Protein AF-X1JWM9-F1 (afdb_monomer_lite)

Sequence (249 aa):
ADMDEPSAALFLWDCVRLDLDPLLGEIYPVSFKTTAKDGTKKVVVQPLISEDGWLSLAARSCAEAWAGPPRTMRLEEYLQTQDAYKEKPYAEVKEIAREIKVDLCKDPEAYVWVAIGHRKDQDDTITYGWYKKSEEGVVAKNLPGNQARVRAIKRWVREVFPEAKAKMKEMTATWMERAGDVRDIQNVIEAEYHIVTEAEPLKGGEKSGETAGEGEQGEGEPGSPISSTPKKTQKPQKIGASAARDPST

InterPro domains:
  IPR018330 RecT family [PF03837] (4-164)

pLDDT: mean 75.75, std 25.71, range [24.09, 97.62]

Secondary structure (DSSP, 8-state):
----HHHHHHHHHHHHHHT--GGGTSEEEEEEEEE-TTS-EEEEEEEEE-HHHHHHHHHHHTTTTB--PPEEEEHHHHHHHSTTTTTS-HHHHHHHHHHHHHHHHS-TT-EEEEEEE-BTTSPPEEEEEEE-GGGTTSGGGG-HHHHHHHHHHHHHHHHH-HHHHHHHHHHHHHHHHHHTT-HHHHHHHHHHH-----------------------------------PPP-PPPPP------PPPP--

Structure (mmCIF, N/CA/C/O backbone):
data_AF-X1JWM9-F1
#
_entry.id   AF-X1JWM9-F1
#
loop_
_atom_site.group_PDB
_atom_site.id
_atom_site.type_symbol
_atom_site.label_atom_id
_atom_site.label_alt_id
_atom_site.label_comp_id
_atom_site.label_asym_id
_atom_site.label_entity_id
_atom_site.label_seq_id
_atom_site.pdbx_PDB_ins_code
_atom_site.Cartn_x
_atom_site.Cartn_y
_atom_site.Cartn_z
_atom_site.occupancy
_atom_site.B_iso_or_equiv
_atom_site.auth_seq_id
_atom_site.auth_comp_id
_atom_site.auth_asym_id
_atom_site.auth_atom_id
_atom_site.pdbx_PDB_model_num
ATOM 1 N N . ALA A 1 1 ? -9.411 12.274 18.003 1.00 54.03 1 ALA A N 1
ATOM 2 C CA . ALA A 1 1 ? -10.666 11.541 17.758 1.00 54.03 1 ALA A CA 1
ATOM 3 C C . ALA A 1 1 ? -11.401 11.414 19.085 1.00 54.03 1 ALA A C 1
ATOM 5 O O . ALA A 1 1 ? -10.729 11.162 20.077 1.00 54.03 1 ALA A O 1
ATOM 6 N N . ASP A 1 2 ? -12.722 11.607 19.115 1.00 63.75 2 ASP A N 1
ATOM 7 C CA . ASP A 1 2 ? -13.539 11.262 20.289 1.00 63.75 2 ASP A CA 1
ATOM 8 C C . ASP A 1 2 ? -13.603 9.731 20.380 1.00 63.75 2 ASP A C 1
ATOM 10 O O . ASP A 1 2 ? -14.419 9.101 19.704 1.00 63.75 2 ASP A O 1
ATOM 14 N N . MET A 1 3 ? -12.680 9.133 21.127 1.00 74.12 3 MET A N 1
ATOM 15 C CA . MET A 1 3 ? -12.539 7.687 21.283 1.00 74.12 3 MET A CA 1
ATOM 16 C C . MET A 1 3 ? -12.758 7.329 22.751 1.00 74.12 3 MET A C 1
ATOM 18 O O . MET A 1 3 ? -12.134 7.933 23.621 1.00 74.12 3 MET A O 1
ATOM 22 N N . ASP A 1 4 ? -13.650 6.375 23.025 1.00 80.69 4 ASP A N 1
ATOM 23 C CA . ASP A 1 4 ? -13.828 5.838 24.377 1.00 80.69 4 ASP A CA 1
ATOM 24 C C . ASP A 1 4 ? -12.611 5.005 24.821 1.00 80.69 4 ASP A C 1
ATOM 26 O O . ASP A 1 4 ? -11.831 4.524 23.995 1.00 80.69 4 ASP A O 1
ATOM 30 N N . GLU A 1 5 ? -12.429 4.853 26.137 1.00 83.69 5 GLU A N 1
ATOM 31 C CA . GLU A 1 5 ? -11.286 4.131 26.717 1.00 83.69 5 GLU A CA 1
ATOM 32 C C . GLU A 1 5 ? -11.149 2.686 26.193 1.00 83.69 5 GLU A C 1
ATOM 34 O O . GLU A 1 5 ? -10.031 2.304 25.834 1.00 83.69 5 GLU A O 1
ATOM 39 N N . PRO A 1 6 ? -12.230 1.882 26.062 1.00 85.31 6 PRO A N 1
ATOM 40 C CA . PRO A 1 6 ? -12.135 0.550 25.462 1.00 85.31 6 PRO A CA 1
ATOM 41 C C . PRO A 1 6 ? -11.616 0.564 24.020 1.00 85.31 6 PRO A C 1
ATOM 43 O O . PRO A 1 6 ? -10.746 -0.232 23.662 1.00 85.31 6 PRO A O 1
ATOM 46 N N . SER A 1 7 ? -12.110 1.483 23.192 1.00 84.31 7 SER A N 1
ATOM 47 C CA . SER A 1 7 ? -11.669 1.632 21.804 1.00 84.31 7 SER A CA 1
ATOM 48 C C . SER A 1 7 ? -10.212 2.091 21.718 1.00 84.31 7 SER A C 1
ATOM 50 O O . SER A 1 7 ? -9.466 1.613 20.863 1.00 84.31 7 SER A O 1
ATOM 52 N N . ALA A 1 8 ? -9.785 2.966 22.634 1.00 87.31 8 ALA A N 1
ATOM 53 C CA . ALA A 1 8 ? -8.396 3.401 22.747 1.00 87.31 8 ALA A CA 1
ATOM 54 C C . ALA A 1 8 ? -7.465 2.238 23.093 1.00 87.31 8 ALA A C 1
ATOM 56 O O . ALA A 1 8 ? -6.431 2.062 22.448 1.00 87.31 8 ALA A O 1
ATOM 57 N N . ALA A 1 9 ? -7.857 1.411 24.063 1.00 89.75 9 ALA A N 1
ATOM 58 C CA . ALA A 1 9 ? -7.099 0.230 24.452 1.00 89.75 9 ALA A CA 1
ATOM 59 C C . ALA A 1 9 ? -6.977 -0.775 23.296 1.00 89.75 9 ALA A C 1
ATOM 61 O O . ALA A 1 9 ? -5.883 -1.274 23.038 1.00 89.75 9 ALA A O 1
ATOM 62 N N . LEU A 1 10 ? -8.065 -1.028 22.557 1.00 89.81 10 LEU A N 1
ATOM 63 C CA . LEU A 1 10 ? -8.043 -1.911 21.384 1.00 89.81 10 LEU A CA 1
ATOM 64 C C . LEU A 1 10 ? -7.131 -1.384 20.273 1.00 89.81 10 LEU A C 1
ATOM 66 O O . LEU A 1 10 ? -6.372 -2.159 19.695 1.00 89.81 10 LEU A O 1
ATOM 70 N N . PHE A 1 11 ? -7.174 -0.079 19.996 1.00 92.50 11 PHE A N 1
ATOM 71 C CA . PHE A 1 11 ? -6.286 0.542 19.018 1.00 92.50 11 PHE A CA 1
ATOM 72 C C . PHE A 1 11 ? -4.812 0.397 19.419 1.00 92.50 11 PHE A C 1
ATOM 74 O O . PHE A 1 11 ? -4.001 -0.046 18.610 1.00 92.50 11 PHE A O 1
ATOM 81 N N . LEU A 1 12 ? -4.466 0.692 20.677 1.00 93.00 12 LEU A N 1
ATOM 82 C CA . LEU A 1 12 ? -3.101 0.513 21.186 1.00 93.00 12 LEU A CA 1
ATOM 83 C C . LEU A 1 12 ? -2.654 -0.954 21.127 1.00 93.00 12 LEU A C 1
ATOM 85 O O . LEU A 1 12 ? -1.497 -1.236 20.823 1.00 93.00 12 LEU A O 1
ATOM 89 N N . TRP A 1 13 ? -3.568 -1.897 21.356 1.00 93.25 13 TRP A N 1
ATOM 90 C CA . TRP A 1 13 ? -3.296 -3.318 21.154 1.00 93.25 13 TRP A CA 1
ATOM 91 C C . TRP A 1 13 ? -3.040 -3.700 19.706 1.00 93.25 13 TRP A C 1
ATOM 93 O O . TRP A 1 13 ? -2.152 -4.513 19.457 1.00 93.25 13 TRP A O 1
ATOM 103 N N . ASP A 1 14 ? -3.729 -3.093 18.748 1.00 93.94 14 ASP A N 1
ATOM 104 C CA . ASP A 1 14 ? -3.411 -3.309 17.339 1.00 93.94 14 ASP A CA 1
ATOM 105 C C . ASP A 1 14 ? -2.036 -2.747 16.975 1.00 93.94 14 ASP A C 1
ATOM 107 O O . ASP A 1 14 ? -1.287 -3.424 16.272 1.00 93.94 14 ASP A O 1
ATOM 111 N N . CYS A 1 15 ? -1.667 -1.575 17.507 1.00 94.75 15 CYS A N 1
ATOM 112 C CA . CYS A 1 15 ? -0.324 -1.009 17.357 1.00 94.75 15 CYS A CA 1
ATOM 113 C C . CYS A 1 15 ? 0.750 -1.984 17.858 1.00 94.75 15 CYS A C 1
ATOM 115 O O . CYS A 1 15 ? 1.682 -2.308 17.127 1.00 94.75 15 CYS A O 1
ATOM 117 N N . VAL A 1 16 ? 0.580 -2.527 19.069 1.00 93.69 16 VAL A N 1
ATOM 118 C CA . VAL A 1 16 ? 1.531 -3.484 19.661 1.00 93.69 16 VAL A CA 1
ATOM 119 C C . VAL A 1 16 ? 1.592 -4.787 18.865 1.00 93.69 16 VAL A C 1
ATOM 121 O O . VAL A 1 16 ? 2.680 -5.276 18.575 1.00 93.69 16 VAL A O 1
ATOM 124 N N . ARG A 1 17 ? 0.446 -5.349 18.458 1.00 92.50 17 ARG A N 1
ATOM 125 C CA . ARG A 1 17 ? 0.412 -6.589 17.659 1.00 92.50 17 ARG A CA 1
ATOM 126 C C . ARG A 1 17 ? 1.088 -6.406 16.311 1.00 92.50 17 ARG A C 1
ATOM 128 O O . ARG A 1 17 ? 1.775 -7.311 15.837 1.00 92.50 17 ARG A O 1
ATOM 135 N N . LEU A 1 18 ? 0.902 -5.247 15.689 1.00 92.44 18 LEU A N 1
ATOM 136 C CA . LEU A 1 18 ? 1.518 -4.917 14.412 1.00 92.44 18 LEU A CA 1
ATOM 137 C C . LEU A 1 18 ? 2.978 -4.479 14.540 1.00 92.44 18 LEU A C 1
ATOM 139 O O . LEU A 1 18 ? 3.685 -4.569 13.540 1.00 92.44 18 LEU A O 1
ATOM 143 N N . ASP A 1 19 ? 3.441 -4.161 15.749 1.00 93.75 19 ASP A N 1
ATOM 144 C CA . ASP A 1 19 ? 4.718 -3.490 16.009 1.00 93.75 19 ASP A CA 1
ATOM 145 C C . ASP A 1 19 ? 4.834 -2.176 15.215 1.00 93.75 19 ASP A C 1
ATOM 147 O O . ASP A 1 19 ? 5.828 -1.904 14.543 1.00 93.75 19 ASP A O 1
ATOM 151 N N . LEU A 1 20 ? 3.755 -1.387 15.250 1.00 95.19 20 LEU A N 1
ATOM 152 C CA . LEU A 1 20 ? 3.646 -0.091 14.584 1.00 95.19 20 LEU A CA 1
ATOM 153 C C . LEU A 1 20 ? 3.412 1.014 15.605 1.00 95.19 20 LEU A C 1
ATOM 155 O O . LEU A 1 20 ? 2.590 0.883 16.511 1.00 95.19 20 LEU A O 1
ATOM 159 N N . ASP A 1 21 ? 4.117 2.120 15.422 1.00 93.25 21 ASP A N 1
ATOM 160 C CA . ASP A 1 21 ? 4.086 3.272 16.302 1.00 93.25 21 ASP A CA 1
ATOM 161 C C . ASP A 1 21 ? 3.126 4.347 15.757 1.00 93.25 21 ASP A C 1
ATOM 163 O O . ASP A 1 21 ? 3.381 4.958 14.709 1.00 93.25 21 ASP A O 1
ATOM 167 N N . PRO A 1 22 ? 2.015 4.635 16.460 1.00 93.00 22 PRO A N 1
ATOM 168 C CA . PRO A 1 22 ? 1.096 5.686 16.046 1.00 93.00 22 PRO A CA 1
ATOM 169 C C . PRO A 1 22 ? 1.712 7.092 16.115 1.00 93.00 22 PRO A C 1
ATOM 171 O O . PRO A 1 22 ? 1.248 7.988 15.410 1.00 93.00 22 PRO A O 1
ATOM 174 N N . LEU A 1 23 ? 2.759 7.309 16.920 1.00 93.00 23 LEU A N 1
ATOM 175 C CA . LEU A 1 23 ? 3.456 8.595 17.027 1.00 93.00 23 LEU A CA 1
ATOM 176 C C . LEU A 1 23 ? 4.371 8.865 15.829 1.00 93.00 23 LEU A C 1
ATOM 178 O O . LEU A 1 23 ? 4.626 10.024 15.509 1.00 93.00 23 LEU A O 1
ATOM 182 N N . LEU A 1 24 ? 4.816 7.812 15.139 1.00 92.31 24 LEU A N 1
ATOM 183 C CA . LEU A 1 24 ? 5.565 7.917 13.884 1.00 92.31 24 LEU A CA 1
ATOM 184 C C . LEU A 1 24 ? 4.647 8.012 12.655 1.00 92.31 24 LEU A C 1
ATOM 186 O O . LEU A 1 24 ? 5.130 8.097 11.531 1.00 92.31 24 LEU A O 1
ATOM 190 N N . GLY A 1 25 ? 3.323 8.002 12.847 1.00 91.62 25 GLY A N 1
ATOM 191 C CA . GLY A 1 25 ? 2.356 8.041 11.750 1.00 91.62 25 GLY A CA 1
ATOM 192 C C . GLY A 1 25 ? 2.251 6.727 10.969 1.00 91.62 25 GLY A C 1
ATOM 193 O O . GLY A 1 25 ? 1.692 6.709 9.873 1.00 91.62 25 GLY A O 1
ATOM 194 N N . GLU A 1 26 ? 2.755 5.617 11.514 1.00 94.19 26 GLU A N 1
ATOM 195 C CA . GLU A 1 26 ? 2.708 4.289 10.887 1.00 94.19 26 GLU A CA 1
ATOM 196 C C . GLU A 1 26 ? 1.280 3.713 10.886 1.00 94.19 26 GLU A C 1
ATOM 198 O O . GLU A 1 26 ? 0.860 3.011 9.963 1.00 94.19 26 GLU A O 1
ATOM 203 N N . ILE A 1 27 ? 0.502 4.053 11.911 1.00 94.50 27 ILE A N 1
ATOM 204 C CA . ILE A 1 27 ? -0.865 3.580 12.108 1.00 94.50 27 ILE A CA 1
ATOM 205 C C . ILE A 1 27 ? -1.700 4.667 12.790 1.00 94.50 27 ILE A C 1
ATOM 207 O O . ILE A 1 27 ? -1.227 5.353 13.692 1.00 94.50 27 ILE A O 1
ATOM 211 N N . TYR A 1 28 ? -2.947 4.856 12.366 1.00 92.12 28 TYR A N 1
ATOM 212 C CA . TYR A 1 28 ? -3.826 5.887 12.919 1.00 92.12 28 TYR A CA 1
ATOM 213 C C . TYR A 1 28 ? -5.261 5.382 13.107 1.00 92.12 28 TYR A C 1
ATOM 215 O O . TYR A 1 28 ? -5.742 4.569 12.315 1.00 92.12 28 TYR A O 1
ATOM 223 N N . PRO A 1 29 ? -5.968 5.847 14.155 1.00 91.62 29 PRO A N 1
ATOM 224 C CA . PRO A 1 29 ? -7.331 5.421 14.427 1.00 91.62 29 PRO A CA 1
ATOM 225 C C . PRO A 1 29 ? -8.329 6.235 13.599 1.00 91.62 29 PRO A C 1
ATOM 227 O O . PRO A 1 29 ? -8.301 7.468 13.605 1.00 91.62 29 PRO A O 1
ATOM 230 N N . VAL A 1 30 ? -9.272 5.554 12.949 1.00 88.69 30 VAL A N 1
ATOM 231 C CA . VAL A 1 30 ? -10.430 6.179 12.302 1.00 88.69 30 VAL A CA 1
ATOM 232 C C . VAL A 1 30 ? -11.700 5.755 13.023 1.00 88.69 30 VAL A C 1
ATOM 234 O O . VAL A 1 30 ? -11.997 4.570 13.142 1.00 88.69 30 VAL A O 1
ATOM 237 N N . SER A 1 31 ? -12.455 6.730 13.523 1.00 86.38 31 SER A N 1
ATOM 238 C CA . SER A 1 31 ? -13.679 6.483 14.287 1.00 86.38 31 SER A CA 1
ATOM 239 C C . SER A 1 31 ? -14.918 6.557 13.399 1.00 86.38 31 SER A C 1
ATOM 241 O O . SER A 1 31 ? -15.155 7.560 12.727 1.00 86.38 31 SER A O 1
ATOM 243 N N . PHE A 1 32 ? -15.759 5.534 13.484 1.00 84.62 32 PHE A N 1
ATOM 244 C CA . PHE A 1 32 ? -17.050 5.438 12.818 1.00 84.62 32 PHE A CA 1
ATOM 245 C C . PHE A 1 32 ? -18.149 5.538 13.869 1.00 84.62 32 PHE A C 1
ATOM 247 O O . PHE A 1 32 ? -18.240 4.710 14.777 1.00 84.62 32 PHE A O 1
ATOM 254 N N . LYS A 1 33 ? -18.979 6.579 13.769 1.00 84.62 33 LYS A N 1
ATOM 255 C CA . LYS A 1 33 ? -20.127 6.779 14.657 1.00 84.62 33 LYS A CA 1
ATOM 256 C C . LYS A 1 33 ? -21.342 6.108 14.023 1.00 84.62 33 LYS A C 1
ATOM 258 O O . LYS A 1 33 ? -21.777 6.503 12.948 1.00 84.62 33 LYS A O 1
ATOM 263 N N . THR A 1 34 ? -21.890 5.107 14.697 1.00 78.56 34 THR A N 1
ATOM 264 C CA . THR A 1 34 ? -23.054 4.338 14.244 1.00 78.56 34 THR A CA 1
ATOM 265 C C . THR A 1 34 ? -24.158 4.381 15.290 1.00 78.56 34 THR A C 1
ATOM 267 O O . THR A 1 34 ? -23.930 4.716 16.453 1.00 78.56 34 THR A O 1
ATOM 270 N N . THR A 1 35 ? -25.385 4.087 14.881 1.00 81.06 35 THR A N 1
ATOM 271 C CA . THR A 1 35 ? -26.519 3.928 15.797 1.00 81.06 35 THR A CA 1
ATOM 272 C C . THR A 1 35 ? -27.108 2.548 15.557 1.00 81.06 35 THR A C 1
ATOM 274 O O . THR A 1 35 ? -27.461 2.214 14.427 1.00 81.06 35 THR A O 1
ATOM 277 N N . ALA A 1 36 ? -27.136 1.728 16.602 1.00 73.50 36 ALA A N 1
ATOM 278 C CA . ALA A 1 36 ? -27.717 0.398 16.568 1.00 73.50 36 ALA A CA 1
ATOM 279 C C . ALA A 1 36 ? -29.252 0.473 16.456 1.00 73.50 36 ALA A C 1
ATOM 281 O O . ALA A 1 36 ? -29.864 1.527 16.642 1.00 73.50 36 ALA A O 1
ATOM 282 N N . LYS A 1 37 ? -29.885 -0.659 16.120 1.00 75.00 37 LYS A N 1
ATOM 283 C CA . LYS A 1 37 ? -31.341 -0.742 15.884 1.00 75.00 37 LYS A CA 1
ATOM 284 C C . LYS A 1 37 ? -32.181 -0.381 17.116 1.00 75.00 37 LYS A C 1
ATOM 286 O O . LYS A 1 37 ? -33.320 0.038 16.968 1.00 75.00 37 LYS A O 1
ATOM 291 N N . ASP A 1 38 ? -31.616 -0.546 18.305 1.00 81.12 38 ASP A N 1
ATOM 292 C CA . ASP A 1 38 ? -32.198 -0.198 19.604 1.00 81.12 38 ASP A CA 1
ATOM 293 C C . ASP A 1 38 ? -32.021 1.292 19.974 1.00 81.12 38 ASP A C 1
ATOM 295 O O . ASP A 1 38 ? -32.441 1.714 21.048 1.00 81.12 38 ASP A O 1
ATOM 299 N N . GLY A 1 39 ? -31.409 2.099 19.099 1.00 78.38 39 GLY A N 1
ATOM 300 C CA . GLY A 1 39 ? -31.121 3.515 19.336 1.00 78.38 39 GLY A CA 1
ATOM 301 C C . GLY A 1 39 ? -29.799 3.776 20.063 1.00 78.38 39 GLY A C 1
ATOM 302 O O . GLY A 1 39 ? -29.426 4.937 20.250 1.00 78.38 39 GLY A O 1
ATOM 303 N N . THR A 1 40 ? -29.054 2.730 20.433 1.00 79.94 40 THR A N 1
ATOM 304 C CA . THR A 1 40 ? -27.765 2.867 21.115 1.00 79.94 40 THR A CA 1
ATOM 305 C C . THR A 1 40 ? -26.711 3.422 20.155 1.00 79.94 40 THR A C 1
ATOM 307 O O . THR A 1 40 ? -26.453 2.863 19.088 1.00 79.94 40 THR A O 1
ATOM 310 N N . LYS A 1 41 ? -26.059 4.532 20.524 1.00 81.31 41 LYS A N 1
ATOM 311 C CA . LYS A 1 41 ? -24.919 5.071 19.767 1.00 81.31 41 LYS A CA 1
ATOM 312 C C . LYS A 1 41 ? -23.685 4.210 20.027 1.00 81.31 41 LYS A C 1
ATOM 314 O O . LYS A 1 41 ? -23.280 4.053 21.173 1.00 81.31 41 LYS A O 1
ATOM 319 N N . LYS A 1 42 ? -23.067 3.700 18.964 1.00 77.19 42 LYS A N 1
ATOM 320 C CA . LYS A 1 42 ? -21.836 2.906 19.017 1.00 77.19 42 LYS A CA 1
ATOM 321 C C . LYS A 1 42 ? -20.752 3.615 18.217 1.00 77.19 42 LYS A C 1
ATOM 323 O O . LYS A 1 42 ? -20.935 3.886 17.028 1.00 77.19 42 LYS A O 1
ATOM 328 N N . VAL A 1 43 ? -19.627 3.909 18.858 1.00 81.25 43 VAL A N 1
ATOM 329 C CA . VAL A 1 43 ? -18.407 4.329 18.165 1.00 81.25 43 VAL A CA 1
ATOM 330 C C . VAL A 1 43 ? -17.558 3.085 17.955 1.00 81.25 43 VAL A C 1
ATOM 332 O O . VAL A 1 43 ? -17.394 2.284 18.868 1.00 81.25 43 VAL A O 1
ATOM 335 N N . VAL A 1 44 ? -17.068 2.890 16.739 1.00 80.75 44 VAL A N 1
ATOM 336 C CA . VAL A 1 44 ? -16.129 1.812 16.429 1.00 80.75 44 VAL A CA 1
ATOM 337 C C . VAL A 1 44 ? -14.883 2.433 15.836 1.00 80.75 44 VAL A C 1
ATOM 339 O O . VAL A 1 44 ? -14.972 3.332 14.999 1.00 80.75 44 VAL A O 1
ATOM 342 N N . VAL A 1 45 ? -13.722 1.970 16.280 1.00 86.25 45 VAL A N 1
ATOM 343 C CA . VAL A 1 45 ? -12.432 2.462 15.807 1.00 86.25 45 VAL A CA 1
ATOM 344 C C . VAL A 1 45 ? -11.796 1.423 14.903 1.00 86.25 45 VAL A C 1
ATOM 346 O O . VAL A 1 45 ? -11.578 0.286 15.313 1.00 86.25 45 VAL A O 1
ATOM 349 N N . GLN A 1 46 ? -11.499 1.838 13.677 1.00 89.25 46 GLN A N 1
ATOM 350 C CA . GLN A 1 46 ? -10.775 1.059 12.688 1.00 89.25 46 GLN A CA 1
ATOM 351 C C . GLN A 1 46 ? -9.362 1.633 12.542 1.00 89.25 46 GLN A C 1
ATOM 353 O O . GLN A 1 46 ? -9.223 2.796 12.149 1.00 89.25 46 GLN A O 1
ATOM 358 N N . PRO A 1 47 ? -8.308 0.857 12.834 1.00 91.62 47 PRO A N 1
ATOM 359 C CA . PRO A 1 47 ? -6.952 1.266 12.508 1.00 91.62 47 PRO A CA 1
ATOM 360 C C . PRO A 1 47 ? -6.747 1.319 10.993 1.00 91.62 47 PRO A C 1
ATOM 362 O O . PRO A 1 47 ? -7.164 0.409 10.271 1.00 91.62 47 PRO A O 1
ATOM 365 N N . LEU A 1 48 ? -6.064 2.364 10.531 1.00 90.88 48 LEU A N 1
ATOM 366 C CA . LEU A 1 48 ? -5.531 2.476 9.181 1.00 90.88 48 LEU A CA 1
ATOM 367 C C . LEU A 1 48 ? -4.006 2.546 9.228 1.00 90.88 48 LEU A C 1
ATOM 369 O O . LEU A 1 48 ? -3.431 3.291 10.015 1.00 90.88 48 LEU A O 1
ATOM 373 N N . ILE A 1 49 ? -3.355 1.768 8.368 1.00 92.75 49 ILE A N 1
ATOM 374 C CA . ILE A 1 49 ? -1.897 1.679 8.261 1.00 92.75 49 ILE A CA 1
ATOM 375 C C . ILE A 1 49 ? -1.457 2.565 7.096 1.00 92.75 49 ILE A C 1
ATOM 377 O O . ILE A 1 49 ? -1.966 2.438 5.970 1.00 92.75 49 ILE A O 1
ATOM 381 N N . SER A 1 50 ? -0.521 3.469 7.372 1.00 92.00 50 SER A N 1
ATOM 382 C CA . SER A 1 50 ? 0.068 4.364 6.377 1.00 92.00 50 SER A CA 1
ATOM 383 C C . SER A 1 50 ? 1.044 3.625 5.460 1.00 92.00 50 SER A C 1
ATOM 385 O O . SER A 1 50 ? 1.364 2.460 5.673 1.00 92.00 50 SER A O 1
ATOM 387 N N . GLU A 1 51 ? 1.519 4.288 4.409 1.00 91.94 51 GLU A N 1
ATOM 388 C CA . GLU A 1 51 ? 2.613 3.761 3.585 1.00 91.94 51 GLU A CA 1
ATOM 389 C C . GLU A 1 51 ? 3.831 3.378 4.432 1.00 91.94 51 GLU A C 1
ATOM 391 O O . GLU A 1 51 ? 4.305 2.246 4.335 1.00 91.94 51 GLU A O 1
ATOM 396 N N . ASP A 1 52 ? 4.261 4.282 5.311 1.00 93.38 52 ASP A N 1
ATOM 397 C CA . ASP A 1 52 ? 5.395 4.056 6.203 1.00 93.38 52 ASP A CA 1
ATOM 398 C C . ASP A 1 52 ? 5.125 2.895 7.156 1.00 93.38 52 ASP A C 1
ATOM 400 O O . ASP A 1 52 ? 5.993 2.054 7.350 1.00 93.38 52 ASP A O 1
ATOM 404 N N . GLY A 1 53 ? 3.896 2.753 7.663 1.00 94.81 53 GLY A N 1
ATOM 405 C CA . GLY A 1 53 ? 3.537 1.604 8.491 1.00 94.81 53 GLY A CA 1
ATOM 406 C C . GLY A 1 53 ? 3.638 0.268 7.758 1.00 94.81 53 GLY A C 1
ATOM 407 O O . GLY A 1 53 ? 4.098 -0.714 8.333 1.00 94.81 53 GLY A O 1
ATOM 408 N N . TRP A 1 54 ? 3.279 0.210 6.473 1.00 94.56 54 TRP A N 1
ATOM 409 C CA . TRP A 1 54 ? 3.475 -1.003 5.671 1.00 94.56 54 TRP A CA 1
ATOM 410 C C . TRP A 1 54 ? 4.958 -1.307 5.437 1.00 94.56 54 TRP A C 1
ATOM 412 O O . TRP A 1 54 ? 5.362 -2.469 5.508 1.00 94.56 54 TRP A O 1
ATOM 422 N N . LEU A 1 55 ? 5.774 -0.285 5.179 1.00 95.62 55 LEU A N 1
ATOM 423 C CA . LEU A 1 55 ? 7.219 -0.444 5.003 1.00 95.62 55 LEU A CA 1
ATOM 424 C C . LEU A 1 55 ? 7.899 -0.863 6.313 1.00 95.62 55 LEU A C 1
ATOM 426 O O . LEU A 1 55 ? 8.705 -1.790 6.308 1.00 95.62 55 LEU A O 1
ATOM 430 N N . SER A 1 56 ? 7.525 -0.256 7.439 1.00 94.88 56 SER A N 1
ATOM 431 C CA . SER A 1 56 ? 7.992 -0.630 8.776 1.00 94.88 56 SER A CA 1
ATOM 432 C C . SER A 1 56 ? 7.580 -2.047 9.146 1.00 94.88 56 SER A C 1
ATOM 434 O O . SER A 1 56 ? 8.405 -2.803 9.655 1.00 94.88 56 SER A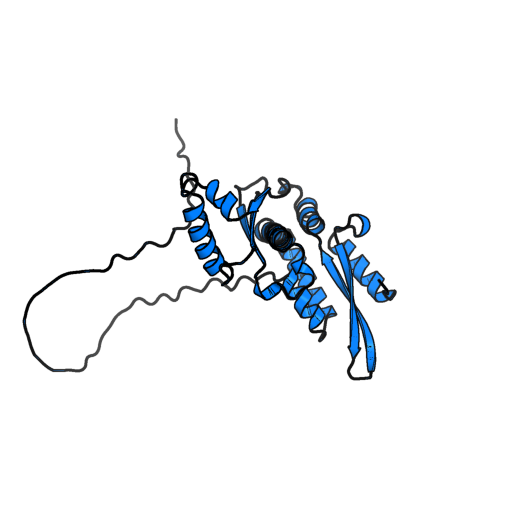 O 1
ATOM 436 N N . LEU A 1 57 ? 6.349 -2.457 8.822 1.00 93.31 57 LEU A N 1
ATOM 437 C CA . LEU A 1 57 ? 5.898 -3.831 9.029 1.00 93.31 57 LEU A CA 1
ATOM 438 C C . LEU A 1 57 ? 6.815 -4.828 8.309 1.00 93.31 57 LEU A C 1
ATOM 440 O O . LEU A 1 57 ? 7.214 -5.826 8.911 1.00 93.31 57 LEU A O 1
ATOM 444 N N . ALA A 1 58 ? 7.172 -4.551 7.051 1.00 93.62 58 ALA A N 1
ATOM 445 C CA . ALA A 1 58 ? 8.096 -5.379 6.279 1.00 93.62 58 ALA A CA 1
ATOM 446 C C . ALA A 1 58 ? 9.513 -5.355 6.870 1.00 93.62 58 ALA A C 1
ATOM 448 O O . ALA A 1 58 ? 10.097 -6.410 7.109 1.00 93.62 58 ALA A O 1
ATOM 449 N N . ALA A 1 59 ? 10.039 -4.165 7.160 1.00 94.00 59 ALA A N 1
ATOM 450 C CA . ALA A 1 59 ? 11.390 -3.978 7.673 1.00 94.00 59 ALA A CA 1
ATOM 451 C C . ALA A 1 59 ? 11.605 -4.646 9.038 1.00 94.00 59 ALA A C 1
ATOM 453 O O . ALA A 1 59 ? 12.651 -5.246 9.264 1.00 94.00 59 ALA A O 1
ATOM 454 N N . ARG A 1 60 ? 10.619 -4.575 9.941 1.00 91.31 60 ARG A N 1
ATOM 455 C CA . ARG A 1 60 ? 10.713 -5.153 11.290 1.00 91.31 60 ARG A CA 1
ATOM 456 C C . ARG A 1 60 ? 10.393 -6.643 11.300 1.00 91.31 60 ARG A C 1
ATOM 458 O O . ARG A 1 60 ? 11.126 -7.419 11.904 1.00 91.31 60 ARG A O 1
ATOM 465 N N . SER A 1 61 ? 9.343 -7.064 10.591 1.00 87.38 61 SER A N 1
ATOM 466 C CA . SER A 1 61 ? 8.941 -8.481 10.574 1.00 87.38 61 SER A CA 1
ATOM 467 C C . SER A 1 61 ? 9.879 -9.352 9.732 1.00 87.38 61 SER A C 1
ATOM 469 O O . SER A 1 61 ? 9.922 -10.560 9.934 1.00 87.38 61 SER A O 1
ATOM 471 N N . CYS A 1 62 ? 10.615 -8.756 8.785 1.00 90.06 62 CYS A N 1
ATOM 472 C CA . CYS A 1 62 ? 11.474 -9.463 7.832 1.00 90.06 62 CYS A CA 1
ATOM 473 C C . CYS A 1 62 ? 12.864 -8.813 7.711 1.00 90.06 62 CYS A C 1
ATOM 475 O O . CYS A 1 62 ? 13.385 -8.692 6.602 1.00 90.06 62 CYS A O 1
ATOM 477 N N . ALA A 1 63 ? 13.472 -8.378 8.821 1.00 91.62 63 ALA A N 1
ATOM 478 C CA . ALA A 1 63 ? 14.717 -7.594 8.819 1.00 91.62 63 ALA A CA 1
ATOM 479 C C . ALA A 1 63 ? 15.857 -8.216 7.986 1.00 91.62 63 ALA A C 1
ATOM 481 O O . ALA A 1 63 ? 16.535 -7.524 7.218 1.00 91.62 63 ALA A O 1
ATOM 482 N N . GLU A 1 64 ? 16.017 -9.538 8.064 1.00 92.62 64 GLU A N 1
ATOM 483 C CA . GLU A 1 64 ? 17.042 -10.262 7.306 1.00 92.62 64 GLU A CA 1
ATOM 484 C C . GLU A 1 64 ? 16.797 -10.199 5.792 1.00 92.62 64 GLU A C 1
ATOM 486 O O . GLU A 1 64 ? 17.729 -9.972 5.023 1.00 92.62 64 GLU A O 1
ATOM 491 N N . ALA A 1 65 ? 15.536 -10.286 5.361 1.00 93.31 65 ALA A N 1
ATOM 492 C CA . ALA A 1 65 ? 15.143 -10.237 3.954 1.00 93.31 65 ALA A CA 1
ATOM 493 C C . ALA A 1 65 ? 14.938 -8.807 3.418 1.00 93.31 65 ALA A C 1
ATOM 495 O O . ALA A 1 65 ? 14.896 -8.603 2.206 1.00 93.31 65 ALA A O 1
ATOM 496 N N . TRP A 1 66 ? 14.804 -7.806 4.289 1.00 95.12 66 TRP A N 1
ATOM 497 C CA . TRP A 1 66 ? 14.518 -6.426 3.903 1.00 95.12 66 TRP A CA 1
ATOM 498 C C . TRP A 1 66 ? 15.687 -5.785 3.143 1.00 95.12 66 TRP A C 1
ATOM 500 O O . TRP A 1 66 ? 16.791 -5.682 3.681 1.00 95.12 66 TRP A O 1
ATOM 510 N N . ALA A 1 67 ? 15.440 -5.320 1.914 1.00 95.56 67 ALA A N 1
ATOM 511 C CA . ALA A 1 67 ? 16.428 -4.639 1.065 1.00 95.56 67 ALA A CA 1
ATOM 512 C C . ALA A 1 67 ? 16.157 -3.130 0.888 1.00 95.56 67 ALA A C 1
ATOM 514 O O . ALA A 1 67 ? 16.794 -2.474 0.068 1.00 95.56 67 ALA A O 1
ATOM 515 N N . GLY A 1 68 ? 15.237 -2.565 1.673 1.00 95.12 68 GLY A N 1
ATOM 516 C CA . GLY A 1 68 ? 14.812 -1.172 1.548 1.00 95.12 68 GLY A CA 1
ATOM 517 C C . GLY A 1 68 ? 13.468 -1.007 0.829 1.00 95.12 68 GLY A C 1
ATOM 518 O O . GLY A 1 68 ? 12.902 -1.975 0.316 1.00 95.12 68 GLY A O 1
ATOM 519 N N . PRO A 1 69 ? 12.918 0.221 0.836 1.00 96.00 69 PRO A N 1
ATOM 520 C CA . PRO A 1 69 ? 11.632 0.510 0.216 1.00 96.00 69 PRO A CA 1
ATOM 521 C C . PRO A 1 69 ? 11.712 0.393 -1.314 1.00 96.00 69 PRO A C 1
ATOM 523 O O . PRO A 1 69 ? 12.766 0.656 -1.900 1.00 96.00 69 PRO A O 1
ATOM 526 N N . PRO A 1 70 ? 10.600 0.053 -1.988 1.00 96.94 70 PRO A N 1
ATOM 527 C CA . PRO A 1 70 ? 10.584 -0.036 -3.436 1.00 96.94 70 PRO A CA 1
ATOM 528 C C . PRO A 1 70 ? 10.679 1.363 -4.051 1.00 96.94 70 PRO A C 1
ATOM 530 O O . PRO A 1 70 ? 10.106 2.334 -3.544 1.00 96.94 70 PRO A O 1
ATOM 533 N N . ARG A 1 71 ? 11.324 1.466 -5.213 1.00 96.50 71 ARG A N 1
ATOM 534 C CA . ARG A 1 71 ? 11.170 2.649 -6.067 1.00 96.50 71 ARG A CA 1
ATOM 535 C C . ARG A 1 71 ? 9.772 2.643 -6.676 1.00 96.50 71 ARG A C 1
ATOM 537 O O . ARG A 1 71 ? 9.230 1.584 -6.997 1.00 96.50 71 ARG A O 1
ATOM 544 N N . THR A 1 72 ? 9.196 3.823 -6.875 1.00 96.31 72 THR A N 1
ATOM 545 C CA . THR A 1 72 ? 7.889 3.958 -7.524 1.00 96.31 72 THR A CA 1
ATOM 546 C C . THR A 1 72 ? 7.965 4.863 -8.738 1.00 96.31 72 THR A C 1
ATOM 548 O O . THR A 1 72 ? 8.724 5.828 -8.756 1.00 96.31 72 THR A O 1
ATOM 551 N N . MET A 1 73 ? 7.188 4.531 -9.763 1.00 96.19 73 MET A N 1
ATOM 552 C CA . MET A 1 73 ? 7.129 5.272 -11.022 1.00 96.19 73 MET A CA 1
ATOM 553 C C . MET A 1 73 ? 5.745 5.146 -11.647 1.00 96.19 73 MET A C 1
ATOM 555 O O . MET A 1 73 ? 5.022 4.178 -11.383 1.00 96.19 73 MET A O 1
ATOM 559 N N . ARG A 1 74 ? 5.353 6.125 -12.467 1.00 95.25 74 ARG A N 1
ATOM 560 C CA . ARG A 1 74 ? 4.095 6.029 -13.222 1.00 95.25 74 ARG A CA 1
ATOM 561 C C . ARG A 1 74 ? 4.195 4.901 -14.241 1.00 95.25 74 ARG A C 1
ATOM 563 O O . ARG A 1 74 ? 5.289 4.583 -14.703 1.00 95.25 74 ARG A O 1
ATOM 570 N N . LEU A 1 75 ? 3.064 4.309 -14.618 1.00 96.19 75 LEU A N 1
ATOM 571 C CA . LEU A 1 75 ? 3.051 3.218 -15.597 1.00 96.19 75 LEU A CA 1
ATOM 572 C C . LEU A 1 75 ? 3.745 3.609 -16.909 1.00 96.19 75 LEU A C 1
ATOM 574 O O . LEU A 1 75 ? 4.557 2.848 -17.419 1.00 96.19 75 LEU A O 1
ATOM 578 N N . GLU A 1 76 ? 3.465 4.797 -17.437 1.00 95.25 76 GLU A N 1
ATOM 579 C CA . GLU A 1 76 ? 4.047 5.273 -18.692 1.00 95.25 76 GLU A CA 1
ATOM 580 C C . GLU A 1 76 ? 5.572 5.441 -18.587 1.00 95.25 76 GLU A C 1
ATOM 582 O O . GLU A 1 76 ? 6.301 5.032 -19.486 1.00 95.25 76 GLU A O 1
ATOM 587 N N . GLU A 1 77 ? 6.055 5.984 -17.466 1.00 95.19 77 GLU A N 1
ATOM 588 C CA . GLU A 1 77 ? 7.489 6.135 -17.180 1.00 95.19 77 GLU A CA 1
ATOM 589 C C . GLU A 1 77 ? 8.161 4.765 -17.050 1.00 95.19 77 GLU A C 1
ATOM 591 O O . GLU A 1 77 ? 9.215 4.532 -17.637 1.00 95.19 77 GLU A O 1
ATOM 596 N N . TYR A 1 78 ? 7.523 3.831 -16.339 1.00 96.00 78 TYR A N 1
ATOM 597 C CA . TYR A 1 78 ? 8.002 2.460 -16.215 1.00 96.00 78 TYR A CA 1
ATOM 598 C C . TYR A 1 78 ? 8.133 1.781 -17.572 1.00 96.00 78 TYR A C 1
ATOM 600 O O . TYR A 1 78 ? 9.178 1.197 -17.851 1.00 96.00 78 TYR A O 1
ATOM 608 N N . LEU A 1 79 ? 7.118 1.884 -18.433 1.00 96.00 79 LEU A N 1
ATOM 609 C CA . LEU A 1 79 ? 7.162 1.301 -19.772 1.00 96.00 79 LEU A CA 1
ATOM 610 C C . LEU A 1 79 ? 8.352 1.847 -20.569 1.00 96.00 79 LEU A C 1
ATOM 612 O O . LEU A 1 79 ? 9.053 1.067 -21.203 1.00 96.00 79 LEU A O 1
ATOM 616 N N . GLN A 1 80 ? 8.664 3.140 -20.455 1.00 94.88 80 GLN A N 1
ATOM 617 C CA . GLN A 1 80 ? 9.838 3.739 -21.104 1.00 94.88 80 GLN A CA 1
ATOM 618 C C . GLN A 1 80 ? 11.188 3.249 -20.557 1.00 94.88 80 GLN A C 1
ATOM 620 O O . GLN A 1 80 ? 12.211 3.468 -21.196 1.00 94.88 80 GLN A O 1
ATOM 625 N N . THR A 1 81 ? 11.220 2.562 -19.413 1.00 93.75 81 THR A N 1
ATOM 626 C CA . THR A 1 81 ? 12.437 1.881 -18.931 1.00 93.75 81 THR A CA 1
ATOM 627 C C . THR A 1 81 ? 12.598 0.467 -19.485 1.00 93.75 81 THR A C 1
ATOM 629 O O . THR A 1 81 ? 13.681 -0.102 -19.382 1.00 93.75 81 THR A O 1
ATOM 632 N N . GLN A 1 82 ? 11.542 -0.117 -20.058 1.00 93.06 82 GLN A N 1
ATOM 633 C CA . GLN A 1 82 ? 11.556 -1.495 -20.542 1.00 93.06 82 GLN A CA 1
ATOM 634 C C . GLN A 1 82 ? 12.141 -1.566 -21.948 1.00 93.06 82 GLN A C 1
ATOM 636 O O . GLN A 1 82 ? 11.735 -0.803 -22.821 1.00 93.06 82 GLN A O 1
ATOM 641 N N . ASP A 1 83 ? 13.019 -2.534 -22.211 1.00 92.44 83 ASP A N 1
ATOM 642 C CA . ASP A 1 83 ? 13.663 -2.693 -23.524 1.00 92.44 83 ASP A CA 1
ATOM 643 C C . ASP A 1 83 ? 12.665 -2.781 -24.686 1.00 92.44 83 ASP A C 1
ATOM 645 O O . ASP A 1 83 ? 12.923 -2.249 -25.762 1.00 92.44 83 ASP A O 1
ATOM 649 N N . ALA A 1 84 ? 11.491 -3.372 -24.447 1.00 91.19 84 ALA A N 1
ATOM 650 C CA . ALA A 1 84 ? 10.425 -3.489 -25.439 1.00 91.19 84 ALA A CA 1
ATOM 651 C C . ALA A 1 84 ? 9.796 -2.144 -25.856 1.00 91.19 84 ALA A C 1
ATOM 653 O O . ALA A 1 84 ? 9.196 -2.058 -26.930 1.00 91.19 84 ALA A O 1
ATOM 654 N N . TYR A 1 85 ? 9.889 -1.106 -25.015 1.00 92.62 85 TYR A N 1
ATOM 655 C CA . TYR A 1 85 ? 9.168 0.156 -25.220 1.00 92.62 85 TYR A CA 1
ATOM 656 C C . TYR A 1 85 ? 10.020 1.419 -25.038 1.00 92.62 85 TYR A C 1
ATOM 658 O O . TYR A 1 85 ? 9.546 2.504 -25.367 1.00 92.62 85 TYR A O 1
ATOM 666 N N . LYS A 1 86 ? 11.271 1.310 -24.575 1.00 92.12 86 LYS A N 1
ATOM 667 C CA . LYS A 1 86 ? 12.158 2.456 -24.304 1.00 92.12 86 LYS A CA 1
ATOM 668 C C . LYS A 1 86 ? 12.451 3.327 -25.527 1.00 92.12 86 LYS A C 1
ATOM 670 O O . LYS A 1 86 ? 12.678 4.522 -25.385 1.00 92.12 86 LYS A O 1
ATOM 675 N N . GLU A 1 87 ? 12.418 2.744 -26.724 1.00 93.81 87 GLU A N 1
ATOM 676 C CA . GLU A 1 87 ? 12.646 3.459 -27.990 1.00 93.81 87 GLU A CA 1
ATOM 677 C C . GLU A 1 87 ? 11.343 3.940 -28.649 1.00 93.81 87 GLU A C 1
ATOM 679 O O . GLU A 1 87 ? 11.378 4.619 -29.676 1.00 93.81 87 GLU A O 1
ATOM 684 N N . LYS A 1 88 ? 10.176 3.605 -28.080 1.00 93.81 88 LYS A N 1
ATOM 685 C CA . LYS A 1 88 ? 8.887 3.991 -28.657 1.00 93.81 88 LYS A CA 1
ATOM 686 C C . LYS A 1 88 ? 8.559 5.460 -28.379 1.00 93.81 88 LYS A C 1
ATOM 688 O O . LYS A 1 88 ? 8.824 5.962 -27.282 1.00 93.81 88 LYS A O 1
ATOM 693 N N . PRO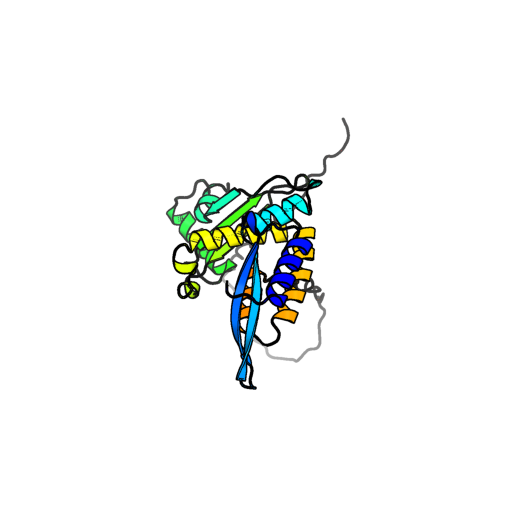 A 1 89 ? 7.884 6.147 -29.319 1.00 95.56 89 PRO A N 1
ATOM 694 C CA . PRO A 1 89 ? 7.325 7.466 -29.065 1.00 95.56 89 PRO A CA 1
ATOM 695 C C . PRO A 1 89 ? 6.360 7.451 -27.875 1.00 95.56 89 PRO A C 1
ATOM 697 O O . PRO A 1 89 ? 5.575 6.519 -27.698 1.00 95.56 89 PRO A O 1
ATOM 700 N N . TYR A 1 90 ? 6.341 8.537 -27.100 1.00 92.81 90 TYR A N 1
ATOM 701 C CA . TYR A 1 90 ? 5.480 8.653 -25.918 1.00 92.81 90 TYR A CA 1
ATOM 702 C C . TYR A 1 90 ? 3.983 8.451 -26.228 1.00 92.81 90 TYR A C 1
ATOM 704 O O . TYR A 1 90 ? 3.249 7.919 -25.400 1.00 92.81 90 TYR A O 1
ATOM 712 N N . ALA A 1 91 ? 3.527 8.822 -27.430 1.00 95.25 91 ALA A N 1
ATOM 713 C CA . ALA A 1 91 ? 2.152 8.582 -27.873 1.00 95.25 91 ALA A CA 1
ATOM 714 C C . ALA A 1 91 ? 1.805 7.082 -27.966 1.00 95.25 91 ALA A C 1
ATOM 716 O O . ALA A 1 91 ? 0.737 6.683 -27.516 1.00 95.25 91 ALA A O 1
ATOM 717 N N . GLU A 1 92 ? 2.717 6.243 -28.471 1.00 95.06 92 GLU A N 1
ATOM 718 C CA . GLU A 1 92 ? 2.519 4.786 -28.497 1.00 95.06 92 GLU A CA 1
ATOM 719 C C . GLU A 1 92 ? 2.538 4.195 -27.086 1.00 95.06 92 GLU A C 1
ATOM 721 O O . GLU A 1 92 ? 1.716 3.342 -26.759 1.00 95.06 92 GLU A O 1
ATOM 726 N N . VAL A 1 93 ? 3.442 4.677 -26.224 1.00 95.94 93 VAL A N 1
ATOM 727 C CA . VAL A 1 93 ? 3.508 4.241 -24.820 1.00 95.94 93 VAL A CA 1
ATOM 728 C C . VAL A 1 93 ? 2.198 4.535 -24.088 1.00 95.94 93 VAL A C 1
ATOM 730 O O . VAL A 1 93 ? 1.756 3.712 -23.290 1.00 95.94 93 VAL A O 1
ATOM 733 N N . LYS A 1 94 ? 1.544 5.669 -24.374 1.00 95.44 94 LYS A N 1
ATOM 734 C CA . LYS A 1 94 ? 0.232 5.986 -23.794 1.00 95.44 94 LYS A CA 1
ATOM 735 C C . LYS A 1 94 ? -0.852 4.999 -24.204 1.00 95.44 94 LYS A C 1
ATOM 737 O O . LYS A 1 94 ? -1.629 4.603 -23.341 1.00 95.44 94 LYS A O 1
ATOM 742 N N . GLU A 1 95 ? -0.906 4.590 -25.469 1.00 96.56 95 GLU A N 1
ATOM 743 C CA . GLU A 1 95 ? -1.900 3.601 -25.907 1.00 96.56 95 GLU A CA 1
ATOM 744 C C . GLU A 1 95 ? -1.645 2.231 -25.272 1.00 96.56 95 GLU A C 1
ATOM 746 O O . GLU A 1 95 ? -2.574 1.624 -24.744 1.00 96.56 95 GLU A O 1
ATOM 751 N N . ILE A 1 96 ? -0.383 1.799 -25.189 1.00 95.81 96 ILE A N 1
ATOM 752 C CA . ILE A 1 96 ? -0.010 0.565 -24.477 1.00 95.81 96 ILE A CA 1
ATOM 753 C C . ILE A 1 96 ? -0.403 0.659 -22.995 1.00 95.81 96 ILE A C 1
ATOM 755 O O . ILE A 1 96 ? -0.991 -0.265 -22.434 1.00 95.81 96 ILE A O 1
ATOM 759 N N . ALA A 1 97 ? -0.122 1.791 -22.344 1.00 95.81 97 ALA A N 1
ATOM 760 C CA . ALA A 1 97 ? -0.525 2.019 -20.962 1.00 95.81 97 ALA A CA 1
ATOM 761 C C . ALA A 1 97 ? -2.052 1.978 -20.807 1.00 95.81 97 ALA A C 1
ATOM 763 O O . ALA A 1 97 ? -2.543 1.426 -19.825 1.00 95.81 97 ALA A O 1
ATOM 764 N N . ARG A 1 98 ? -2.808 2.519 -21.769 1.00 96.31 98 ARG A N 1
ATOM 765 C CA . ARG A 1 98 ? -4.276 2.487 -21.787 1.00 96.31 98 ARG A CA 1
ATOM 766 C C . ARG A 1 98 ? -4.809 1.055 -21.861 1.00 96.31 98 ARG A C 1
ATOM 768 O O . ARG A 1 98 ? -5.715 0.716 -21.104 1.00 96.31 98 ARG A O 1
ATOM 775 N N . GLU A 1 99 ? -4.222 0.206 -22.702 1.00 96.31 99 GLU A N 1
ATOM 776 C CA . GLU A 1 99 ? -4.561 -1.223 -22.782 1.00 96.31 99 GLU A CA 1
ATOM 777 C C . GLU A 1 99 ? -4.274 -1.947 -21.458 1.00 96.31 99 GLU A C 1
ATOM 779 O O . GLU A 1 99 ? -5.159 -2.597 -20.898 1.00 96.31 99 GLU A O 1
ATOM 784 N N . ILE A 1 100 ? -3.085 -1.739 -20.882 1.00 95.00 100 ILE A N 1
ATOM 785 C CA . ILE A 1 100 ? -2.709 -2.315 -19.581 1.00 95.00 100 ILE A CA 1
ATOM 786 C C . ILE A 1 100 ? -3.674 -1.861 -18.475 1.00 95.00 100 ILE A C 1
ATOM 788 O O . ILE A 1 100 ? -4.081 -2.665 -17.638 1.00 95.00 100 ILE A O 1
ATOM 792 N N . LYS A 1 101 ? -4.081 -0.588 -18.463 1.00 95.56 101 LYS A N 1
ATOM 793 C CA . LYS A 1 101 ? -5.049 -0.046 -17.496 1.00 95.56 101 LYS A CA 1
ATOM 794 C C . LYS A 1 101 ? -6.414 -0.735 -17.600 1.00 95.56 101 LYS A C 1
ATOM 796 O O . LYS A 1 101 ? -6.992 -1.119 -16.577 1.00 95.56 101 LYS A O 1
ATOM 801 N N . VAL A 1 102 ? -6.906 -0.963 -18.819 1.00 95.50 102 VAL A N 1
ATOM 802 C CA . VAL A 1 102 ? -8.144 -1.725 -19.066 1.00 95.50 102 VAL A CA 1
ATOM 803 C C . VAL A 1 102 ? -8.011 -3.164 -18.565 1.00 95.50 102 VAL A C 1
ATOM 805 O O . VAL A 1 102 ? -8.921 -3.685 -17.911 1.00 95.50 102 VAL A O 1
ATOM 808 N N . ASP A 1 103 ? -6.874 -3.809 -18.797 1.00 94.31 103 ASP A N 1
ATOM 809 C CA . ASP A 1 103 ? -6.655 -5.179 -18.343 1.00 94.31 103 ASP A CA 1
ATOM 810 C C . ASP A 1 103 ? -6.579 -5.284 -16.819 1.00 94.31 103 ASP A C 1
ATOM 812 O O . ASP A 1 103 ? -7.310 -6.092 -16.237 1.00 94.31 103 ASP A O 1
ATOM 816 N N . LEU A 1 104 ? -5.785 -4.419 -16.181 1.00 91.69 104 LEU A N 1
ATOM 817 C CA . LEU A 1 104 ? -5.563 -4.402 -14.735 1.00 91.69 104 LEU A CA 1
ATOM 818 C C . LEU A 1 104 ? -6.822 -4.050 -13.945 1.00 91.69 104 LEU A C 1
ATOM 820 O O . LEU A 1 104 ? -7.107 -4.676 -12.925 1.00 91.69 104 LEU A O 1
ATOM 824 N N . CYS A 1 105 ? -7.552 -3.018 -14.374 1.00 90.06 105 CYS A N 1
ATOM 825 C CA . CYS A 1 105 ? -8.560 -2.398 -13.518 1.00 90.06 105 CYS A CA 1
ATOM 826 C C . CYS A 1 105 ? -9.876 -2.042 -14.224 1.00 90.06 105 CYS A C 1
ATOM 828 O O . CYS A 1 105 ? -10.793 -1.542 -13.564 1.00 90.06 105 CYS A O 1
ATOM 830 N N . LYS A 1 106 ? -10.014 -2.376 -15.516 1.00 93.81 106 LYS A N 1
ATOM 831 C CA . LYS A 1 106 ? -11.206 -2.104 -16.344 1.00 93.81 106 LYS A CA 1
ATOM 832 C C . LYS A 1 106 ? -11.520 -0.613 -16.492 1.00 93.81 106 LYS A C 1
ATOM 834 O O . LYS A 1 106 ? -12.661 -0.253 -16.757 1.00 93.81 106 LYS A O 1
ATOM 839 N N . ASP A 1 107 ? -10.508 0.238 -16.337 1.00 92.25 107 ASP A N 1
ATOM 840 C CA . ASP A 1 107 ? -10.625 1.685 -16.485 1.00 92.25 107 ASP A CA 1
ATOM 841 C C . ASP A 1 107 ? -9.404 2.232 -17.247 1.00 92.25 107 ASP A C 1
ATOM 843 O O . ASP A 1 107 ? -8.309 2.241 -16.685 1.00 92.25 107 ASP A O 1
ATOM 847 N N . PRO A 1 108 ? -9.556 2.668 -18.514 1.00 93.88 108 PRO A N 1
ATOM 848 C CA . PRO A 1 108 ? -8.452 3.195 -19.322 1.00 93.88 108 PRO A CA 1
ATOM 849 C C . PRO A 1 108 ? -7.867 4.505 -18.777 1.00 93.88 108 PRO A C 1
ATOM 851 O O . PRO A 1 108 ? -6.711 4.819 -19.057 1.00 93.88 108 PRO A O 1
ATOM 854 N N . GLU A 1 109 ? -8.644 5.251 -17.989 1.00 92.38 109 GLU A N 1
ATOM 855 C CA . GLU A 1 109 ? -8.270 6.558 -17.443 1.00 92.38 109 GLU A CA 1
ATOM 856 C C . GLU A 1 109 ? -7.739 6.455 -16.006 1.00 92.38 109 GLU A C 1
ATOM 858 O O . GLU A 1 109 ? -7.463 7.471 -15.368 1.00 92.38 109 GLU A O 1
ATOM 863 N N . ALA A 1 110 ? -7.574 5.238 -15.481 1.00 92.31 110 ALA A N 1
ATOM 864 C CA . ALA A 1 110 ? -7.055 5.042 -14.139 1.00 92.31 110 ALA A CA 1
ATOM 865 C C . ALA A 1 110 ? -5.631 5.597 -13.986 1.00 92.31 110 ALA A C 1
ATOM 867 O O . ALA A 1 110 ? -4.758 5.455 -14.855 1.00 92.31 110 ALA A O 1
ATOM 868 N N . TYR A 1 111 ? -5.365 6.163 -12.812 1.00 92.31 111 TYR A N 1
ATOM 869 C CA . TYR A 1 111 ? -4.006 6.454 -12.380 1.00 92.31 111 TYR A CA 1
ATOM 870 C C . TYR A 1 111 ? -3.352 5.139 -11.983 1.00 92.31 111 TYR A C 1
ATOM 872 O O . TYR A 1 111 ? -3.872 4.452 -11.109 1.00 92.31 111 TYR A O 1
ATOM 880 N N . VAL A 1 112 ? -2.219 4.794 -12.597 1.00 94.56 112 VAL A N 1
ATOM 881 C CA . VAL A 1 112 ? -1.491 3.552 -12.303 1.00 94.56 112 VAL A CA 1
ATOM 882 C C . VAL A 1 112 ? -0.039 3.856 -11.985 1.00 94.56 112 VAL A C 1
ATOM 884 O O . VAL A 1 112 ? 0.634 4.590 -12.710 1.00 94.56 112 VAL A O 1
ATOM 887 N N . TRP A 1 113 ? 0.429 3.262 -10.895 1.00 96.19 113 TRP A N 1
ATOM 888 C CA . TRP A 1 113 ? 1.808 3.319 -10.440 1.00 96.19 113 TRP A CA 1
ATOM 889 C C . TRP A 1 113 ? 2.377 1.917 -10.306 1.00 96.19 113 TRP A C 1
ATOM 891 O O . TRP A 1 113 ? 1.665 0.964 -9.979 1.00 96.19 113 TRP A O 1
ATOM 901 N N . VAL A 1 114 ? 3.678 1.820 -10.545 1.00 97.31 114 VAL A N 1
ATOM 902 C CA . VAL A 1 114 ? 4.462 0.596 -10.426 1.00 97.31 114 VAL A CA 1
ATOM 903 C C . VAL A 1 114 ? 5.397 0.753 -9.238 1.00 97.31 114 VAL A C 1
ATOM 905 O O . VAL A 1 114 ? 6.119 1.747 -9.155 1.00 97.31 114 VAL A O 1
ATOM 908 N N . ALA A 1 115 ? 5.374 -0.211 -8.323 1.00 97.62 115 ALA A N 1
ATOM 909 C CA . ALA A 1 115 ? 6.358 -0.350 -7.257 1.00 97.62 115 ALA A CA 1
ATOM 910 C C . ALA A 1 115 ? 7.340 -1.460 -7.636 1.00 97.62 115 ALA A C 1
ATOM 912 O O . ALA A 1 115 ? 6.913 -2.565 -7.970 1.00 97.62 115 ALA A O 1
ATOM 913 N N . ILE A 1 116 ? 8.636 -1.146 -7.608 1.00 97.00 116 ILE A N 1
ATOM 914 C CA . ILE A 1 116 ? 9.726 -2.042 -8.001 1.00 97.00 116 ILE A CA 1
ATOM 915 C C . ILE A 1 116 ? 10.705 -2.142 -6.840 1.00 97.00 116 ILE A C 1
ATOM 917 O O . ILE A 1 116 ? 11.245 -1.134 -6.388 1.00 97.00 116 ILE A O 1
ATOM 921 N N . GLY A 1 117 ? 10.954 -3.354 -6.380 1.00 96.12 117 GLY A N 1
ATOM 922 C CA . GLY A 1 117 ? 11.940 -3.627 -5.344 1.00 96.12 117 GLY A CA 1
ATOM 923 C C . GLY A 1 117 ? 12.044 -5.118 -5.093 1.00 96.12 117 GLY A C 1
ATOM 924 O O . GLY A 1 117 ? 11.261 -5.897 -5.636 1.00 96.12 117 GLY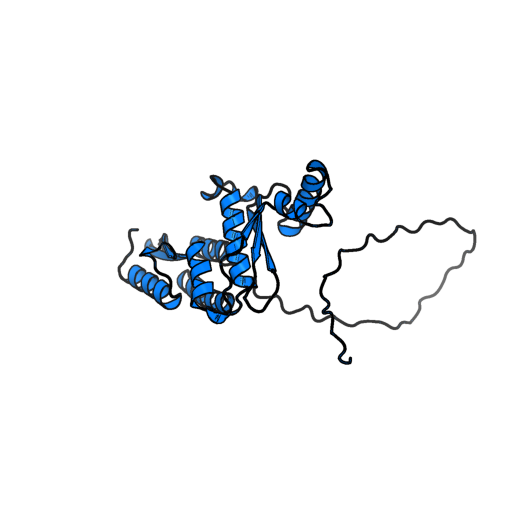 A O 1
ATOM 925 N N . HIS A 1 118 ? 12.968 -5.515 -4.235 1.00 94.69 118 HIS A N 1
ATOM 926 C CA . HIS A 1 118 ? 13.259 -6.915 -3.962 1.00 94.69 118 HIS A CA 1
ATOM 927 C C . HIS A 1 118 ? 13.406 -7.188 -2.462 1.00 94.69 118 HIS A C 1
ATOM 929 O O . HIS A 1 118 ? 13.486 -6.275 -1.639 1.00 94.69 118 HIS A O 1
ATOM 935 N N . ARG A 1 119 ? 13.441 -8.478 -2.117 1.00 94.44 119 ARG A N 1
ATOM 936 C CA . ARG A 1 119 ? 14.078 -8.941 -0.876 1.00 94.44 119 ARG A CA 1
ATOM 937 C C . ARG A 1 119 ? 15.559 -9.155 -1.176 1.00 94.44 119 ARG A C 1
ATOM 939 O O . ARG A 1 119 ? 15.909 -9.375 -2.330 1.00 94.44 119 ARG A O 1
ATOM 946 N N . LYS A 1 120 ? 16.417 -9.171 -0.158 1.00 93.00 120 LYS A N 1
ATOM 947 C CA . LYS A 1 120 ? 17.867 -9.392 -0.329 1.00 93.00 120 LYS A CA 1
ATOM 948 C C . LYS A 1 120 ? 18.220 -10.690 -1.072 1.00 93.00 120 LYS A C 1
ATOM 950 O O . LYS A 1 120 ? 19.302 -10.780 -1.640 1.00 93.00 120 LYS A O 1
ATOM 955 N N . ASP A 1 121 ? 17.340 -11.685 -1.032 1.00 90.69 121 ASP A N 1
ATOM 956 C CA . ASP A 1 121 ? 17.519 -13.027 -1.586 1.00 90.69 121 ASP A CA 1
ATOM 957 C C . ASP A 1 121 ? 16.847 -13.248 -2.954 1.00 90.69 121 ASP A C 1
ATOM 959 O O . ASP A 1 121 ? 16.853 -14.372 -3.453 1.00 90.69 121 ASP A O 1
ATOM 963 N N . GLN A 1 122 ? 16.281 -12.209 -3.578 1.00 92.25 122 GLN A N 1
ATOM 964 C CA . GLN A 1 122 ? 15.591 -12.334 -4.866 1.00 92.25 122 GLN A CA 1
ATOM 965 C C . GLN A 1 122 ? 15.829 -11.139 -5.794 1.00 92.25 122 GLN A C 1
ATOM 967 O O . GLN A 1 122 ? 16.298 -10.085 -5.372 1.00 92.25 122 GLN A O 1
ATOM 972 N N . ASP A 1 123 ? 15.448 -11.305 -7.059 1.00 92.88 123 ASP A N 1
ATOM 973 C CA . ASP A 1 123 ? 15.459 -10.236 -8.055 1.00 92.88 123 ASP A CA 1
ATOM 974 C C . ASP A 1 123 ? 14.299 -9.240 -7.864 1.00 92.88 123 ASP A C 1
ATOM 976 O O . ASP A 1 123 ? 13.344 -9.464 -7.109 1.00 92.88 123 ASP A O 1
ATOM 980 N N . ASP A 1 124 ? 14.373 -8.123 -8.590 1.00 93.12 124 ASP A N 1
ATOM 981 C CA . ASP A 1 124 ? 13.344 -7.084 -8.604 1.00 93.12 124 ASP A CA 1
ATOM 982 C C . ASP A 1 124 ? 11.952 -7.663 -8.903 1.00 93.12 124 ASP A C 1
ATOM 984 O O . ASP A 1 124 ? 11.680 -8.230 -9.961 1.00 93.12 124 ASP A O 1
ATOM 988 N N . THR A 1 125 ? 11.035 -7.446 -7.964 1.00 94.31 125 THR A N 1
ATOM 989 C CA . THR A 1 125 ? 9.613 -7.747 -8.102 1.00 94.31 125 THR A CA 1
ATOM 990 C C . THR A 1 125 ? 8.848 -6.464 -8.387 1.00 94.31 125 THR A C 1
ATOM 992 O O . THR A 1 125 ? 9.060 -5.432 -7.742 1.00 94.31 125 THR A O 1
ATOM 995 N N . ILE A 1 126 ? 7.923 -6.541 -9.342 1.00 94.69 126 ILE A N 1
ATOM 996 C CA . ILE A 1 126 ? 7.052 -5.429 -9.717 1.00 94.69 126 ILE A CA 1
ATOM 997 C C . ILE A 1 126 ? 5.634 -5.677 -9.222 1.00 94.69 126 ILE A C 1
ATOM 999 O O . ILE A 1 126 ? 5.111 -6.783 -9.336 1.00 94.69 126 ILE A O 1
ATOM 1003 N N . THR A 1 127 ? 4.980 -4.631 -8.732 1.00 95.44 127 THR A N 1
ATOM 1004 C CA . THR A 1 127 ? 3.540 -4.663 -8.464 1.00 95.44 127 THR A CA 1
ATOM 1005 C C . THR A 1 127 ? 2.877 -3.375 -8.927 1.00 95.44 127 THR A C 1
ATOM 1007 O O . THR A 1 127 ? 3.514 -2.325 -9.029 1.00 95.44 127 THR A O 1
ATOM 1010 N N . TYR A 1 128 ? 1.579 -3.462 -9.212 1.00 94.81 128 TYR A N 1
ATOM 1011 C CA . TYR A 1 128 ? 0.784 -2.344 -9.710 1.00 94.81 128 TYR A CA 1
ATOM 1012 C C . TYR A 1 128 ? -0.231 -1.895 -8.665 1.00 94.81 128 TYR A C 1
ATOM 1014 O O . TYR A 1 128 ? -0.966 -2.713 -8.103 1.00 94.81 128 TYR A O 1
ATOM 1022 N N . GLY A 1 129 ? -0.318 -0.585 -8.466 1.00 92.94 129 GLY A N 1
ATOM 1023 C CA . GLY A 1 129 ? -1.392 0.067 -7.729 1.00 92.94 129 GLY A CA 1
ATOM 1024 C C . GLY A 1 129 ? -2.150 1.017 -8.636 1.00 92.94 129 GLY A C 1
ATOM 1025 O O . GLY A 1 129 ? -1.554 1.675 -9.490 1.00 92.94 129 GLY A O 1
ATOM 1026 N N . TRP A 1 130 ? -3.469 1.083 -8.461 1.00 92.44 130 TRP A N 1
ATOM 1027 C CA . TRP A 1 130 ? -4.321 1.924 -9.290 1.00 92.44 130 TRP A CA 1
ATOM 1028 C C . TRP A 1 130 ? -5.395 2.660 -8.498 1.00 92.44 130 TRP A C 1
ATOM 1030 O O . TRP A 1 130 ? -5.835 2.217 -7.433 1.00 92.44 130 TRP A O 1
ATOM 1040 N N . TYR A 1 131 ? -5.826 3.777 -9.069 1.00 89.25 131 TYR A N 1
ATOM 1041 C CA . TYR A 1 131 ? -6.977 4.556 -8.642 1.00 89.25 131 TYR A CA 1
ATOM 1042 C C . TYR A 1 131 ? -7.855 4.829 -9.861 1.00 89.25 131 TYR A C 1
ATOM 1044 O O . TYR A 1 131 ? -7.401 5.450 -10.827 1.00 89.25 131 TYR A O 1
ATOM 1052 N N . LYS A 1 132 ? -9.089 4.327 -9.827 1.00 89.19 132 LYS A N 1
ATOM 1053 C CA . LYS A 1 132 ? -10.047 4.443 -10.926 1.00 89.19 132 LYS A CA 1
ATOM 1054 C C . LYS A 1 132 ? -10.737 5.798 -10.901 1.00 89.19 132 LYS A C 1
ATOM 1056 O O . LYS A 1 132 ? -10.995 6.365 -9.842 1.00 89.19 132 LYS A O 1
ATOM 1061 N N . LYS A 1 133 ? -11.156 6.265 -12.069 1.00 83.06 133 LYS A N 1
ATOM 1062 C CA . LYS A 1 133 ? -11.977 7.464 -12.229 1.00 83.06 133 LYS A CA 1
ATOM 1063 C C . LYS A 1 133 ? -13.314 7.355 -11.495 1.00 83.06 133 LYS A C 1
ATOM 1065 O O . LYS A 1 133 ? -13.791 8.324 -10.917 1.00 83.06 133 LYS A O 1
ATOM 1070 N N . SER A 1 134 ? -13.889 6.153 -11.424 1.00 80.25 134 SER A N 1
ATOM 1071 C CA . SER A 1 134 ? -15.107 5.896 -10.640 1.00 80.25 134 SER A CA 1
ATOM 1072 C C . SER A 1 134 ? -14.942 6.170 -9.138 1.00 80.25 134 SER A C 1
ATOM 1074 O O . SER A 1 134 ? -15.938 6.274 -8.429 1.00 80.25 134 SER A O 1
ATOM 1076 N N . GLU A 1 135 ? -13.707 6.274 -8.638 1.00 73.38 135 GLU A N 1
ATOM 1077 C CA . GLU A 1 135 ? -13.408 6.570 -7.236 1.00 73.38 135 GLU A CA 1
ATOM 1078 C C . GLU A 1 135 ? -13.333 8.091 -6.959 1.00 73.38 135 GLU A C 1
ATOM 1080 O O . GLU A 1 135 ? -13.262 8.492 -5.805 1.00 73.38 135 GLU A O 1
ATOM 1085 N N . GLU A 1 136 ? -13.417 8.982 -7.959 1.00 65.44 136 GLU A N 1
ATOM 1086 C CA . GLU A 1 136 ? -13.309 10.457 -7.808 1.00 65.44 136 GLU A CA 1
ATOM 1087 C C . GLU A 1 136 ? -14.326 11.111 -6.837 1.00 65.44 136 GLU A C 1
ATOM 1089 O O . GLU A 1 136 ? -14.169 12.276 -6.465 1.00 65.44 136 GLU A O 1
ATOM 1094 N N . GLY A 1 137 ? -15.342 10.376 -6.371 1.00 57.84 137 GLY A N 1
ATOM 1095 C CA . GLY A 1 137 ? -16.312 10.832 -5.367 1.00 57.84 137 GLY A CA 1
ATOM 1096 C C . GLY A 1 137 ? -15.824 10.826 -3.909 1.00 57.84 137 GLY A C 1
ATOM 1097 O O . GLY A 1 137 ? -16.504 11.385 -3.049 1.00 57.84 137 GLY A O 1
ATOM 1098 N N . VAL A 1 138 ? -14.668 10.224 -3.604 1.00 59.75 138 VAL A N 1
ATOM 1099 C CA . VAL A 1 138 ? -14.124 10.143 -2.232 1.00 59.75 138 VAL A CA 1
ATOM 1100 C C . VAL A 1 138 ? -13.030 11.188 -1.963 1.00 59.75 138 VAL A C 1
ATOM 1102 O O . VAL A 1 138 ? -12.464 11.773 -2.883 1.00 59.75 138 VAL A O 1
ATOM 1105 N N . VAL A 1 139 ? -12.696 11.439 -0.687 1.00 51.78 139 VAL A N 1
ATOM 1106 C CA . VAL A 1 139 ? -11.664 12.417 -0.247 1.00 51.78 139 VAL A CA 1
ATOM 1107 C C . VAL A 1 139 ? -10.306 12.207 -0.949 1.00 51.78 139 VAL A C 1
ATOM 1109 O O . VAL A 1 139 ? -9.548 13.155 -1.158 1.00 51.78 139 VAL A O 1
ATOM 1112 N N . ALA A 1 140 ? -10.042 10.980 -1.402 1.00 52.81 140 ALA A N 1
ATOM 1113 C CA . ALA A 1 140 ? -8.902 10.584 -2.224 1.00 52.81 140 ALA A CA 1
ATOM 1114 C C . ALA A 1 140 ? -8.774 11.322 -3.580 1.00 52.81 140 ALA A C 1
ATOM 1116 O O . ALA A 1 140 ? -7.691 11.312 -4.169 1.00 52.81 140 ALA A O 1
ATOM 1117 N N . LYS A 1 141 ? -9.817 12.027 -4.045 1.00 60.38 141 LYS A N 1
ATOM 1118 C CA . LYS A 1 141 ? -9.835 12.783 -5.312 1.00 60.38 141 LYS A CA 1
ATOM 1119 C C . LYS A 1 141 ? -8.780 13.881 -5.429 1.00 60.38 141 LYS A C 1
ATOM 1121 O O . LYS A 1 141 ? -8.460 14.303 -6.533 1.00 60.38 141 LYS A O 1
ATOM 1126 N N . ASN A 1 142 ? -8.265 14.381 -4.306 1.00 63.28 142 ASN A N 1
ATOM 1127 C CA . ASN A 1 142 ? -7.350 15.521 -4.330 1.00 63.28 142 ASN A CA 1
ATOM 1128 C C . ASN A 1 142 ? -5.948 15.126 -4.829 1.00 63.28 142 ASN A C 1
ATOM 1130 O O . ASN A 1 142 ? -5.228 15.986 -5.325 1.00 63.28 142 ASN A O 1
ATOM 1134 N N . LEU A 1 143 ? -5.559 13.845 -4.712 1.00 77.50 143 LEU A N 1
ATOM 1135 C CA . LEU A 1 143 ? -4.254 13.317 -5.141 1.00 77.50 143 LEU A CA 1
ATOM 1136 C C . LEU A 1 143 ? -4.364 11.847 -5.615 1.00 77.50 143 LEU A C 1
ATOM 1138 O O . LEU A 1 143 ? -3.748 10.957 -5.020 1.00 77.50 143 LEU A O 1
ATOM 1142 N N . PRO A 1 144 ? -5.112 11.557 -6.694 1.00 78.50 144 PRO A N 1
ATOM 1143 C CA . PRO A 1 144 ? -5.397 10.185 -7.129 1.00 78.50 144 PRO A CA 1
ATOM 1144 C C . PRO A 1 144 ? -4.132 9.418 -7.549 1.00 78.50 144 PRO A C 1
ATOM 1146 O O . PRO A 1 144 ? -3.997 8.225 -7.281 1.00 78.50 144 PRO A O 1
ATOM 1149 N N . GLY A 1 145 ? -3.140 10.119 -8.113 1.00 79.94 145 GLY A N 1
ATOM 1150 C CA . GLY A 1 145 ? -1.824 9.545 -8.397 1.00 79.94 145 GLY A CA 1
ATOM 1151 C C . GLY A 1 145 ? -1.088 9.086 -7.134 1.00 79.94 145 GLY A C 1
ATOM 1152 O O . GLY A 1 145 ? -0.513 8.002 -7.127 1.00 79.94 145 GLY A O 1
ATOM 1153 N N . ASN A 1 146 ? -1.154 9.855 -6.042 1.00 85.00 146 ASN A N 1
ATOM 1154 C CA . ASN A 1 146 ? -0.530 9.448 -4.783 1.00 85.00 146 ASN A CA 1
ATOM 1155 C C . ASN A 1 146 ? -1.228 8.220 -4.182 1.00 85.00 146 ASN A C 1
ATOM 1157 O O . ASN A 1 146 ? -0.572 7.345 -3.633 1.00 85.00 146 ASN A O 1
ATOM 1161 N N . GLN A 1 147 ? -2.547 8.109 -4.340 1.00 85.12 147 GLN A N 1
ATOM 1162 C CA . GLN A 1 147 ? -3.305 6.945 -3.876 1.00 85.12 147 GLN A CA 1
ATOM 1163 C C . GLN A 1 147 ? -2.932 5.678 -4.645 1.00 85.12 147 GLN A C 1
ATOM 1165 O O . GLN A 1 147 ? -2.665 4.642 -4.039 1.00 85.12 147 GLN A O 1
ATOM 1170 N N . ALA A 1 148 ? -2.830 5.767 -5.974 1.00 89.69 148 ALA A N 1
ATOM 1171 C CA . ALA A 1 148 ? -2.333 4.671 -6.799 1.00 89.69 148 ALA A CA 1
ATOM 1172 C C . ALA A 1 148 ? -0.906 4.252 -6.393 1.00 89.69 148 ALA A C 1
ATOM 1174 O O . ALA A 1 148 ? -0.635 3.058 -6.262 1.00 89.69 148 ALA A O 1
ATOM 1175 N N . ARG A 1 149 ? -0.023 5.222 -6.112 1.00 93.00 149 ARG A N 1
ATOM 1176 C CA . ARG A 1 149 ? 1.344 4.984 -5.618 1.00 93.00 149 ARG A CA 1
ATOM 1177 C C . ARG A 1 149 ? 1.360 4.249 -4.279 1.00 93.00 149 ARG A C 1
ATOM 1179 O O . ARG A 1 149 ? 2.002 3.209 -4.165 1.00 93.00 149 ARG A O 1
ATOM 1186 N N . VAL A 1 150 ? 0.618 4.746 -3.290 1.00 90.75 150 VAL A N 1
ATOM 1187 C CA . VAL A 1 150 ? 0.499 4.116 -1.966 1.00 90.75 150 VAL A CA 1
ATOM 1188 C C . VAL A 1 150 ? -0.037 2.691 -2.109 1.00 90.75 150 VAL A C 1
ATOM 1190 O O . VAL A 1 150 ? 0.534 1.760 -1.547 1.00 90.75 150 VAL A O 1
ATOM 1193 N N . ARG A 1 151 ? -1.085 2.480 -2.917 1.00 91.31 151 ARG A N 1
ATOM 1194 C CA . ARG A 1 151 ? -1.638 1.142 -3.186 1.00 91.31 151 ARG A CA 1
ATOM 1195 C C . ARG A 1 151 ? -0.608 0.205 -3.816 1.00 91.31 151 ARG A C 1
ATOM 1197 O O . ARG A 1 151 ? -0.578 -0.966 -3.442 1.00 91.31 151 ARG A O 1
ATOM 1204 N N . ALA A 1 152 ? 0.242 0.704 -4.718 1.00 94.00 152 ALA A N 1
ATOM 1205 C CA . ALA A 1 152 ? 1.317 -0.082 -5.324 1.00 94.00 152 ALA A CA 1
ATOM 1206 C C . ALA A 1 152 ? 2.315 -0.545 -4.257 1.00 94.00 152 ALA A C 1
ATOM 1208 O O . ALA A 1 152 ? 2.620 -1.727 -4.183 1.00 94.00 152 ALA A O 1
ATOM 1209 N N . ILE A 1 153 ? 2.748 0.351 -3.365 1.00 95.00 153 ILE A N 1
ATOM 1210 C CA . ILE A 1 153 ? 3.680 0.018 -2.275 1.00 95.00 153 ILE A CA 1
ATOM 1211 C C . ILE A 1 153 ? 3.060 -0.980 -1.299 1.00 95.00 153 ILE A C 1
ATOM 1213 O O . ILE A 1 153 ? 3.662 -2.010 -1.002 1.00 95.00 153 ILE A O 1
ATOM 1217 N N . LYS A 1 154 ? 1.835 -0.717 -0.829 1.00 93.19 154 LYS A N 1
ATOM 1218 C CA . LYS A 1 154 ? 1.123 -1.627 0.081 1.00 93.19 154 LYS A CA 1
ATOM 1219 C C . LYS A 1 154 ? 0.968 -3.018 -0.541 1.00 93.19 154 LYS A C 1
ATOM 1221 O O . LYS A 1 154 ? 1.114 -4.028 0.144 1.00 93.19 154 LYS A O 1
ATOM 1226 N N . ARG A 1 155 ? 0.674 -3.084 -1.845 1.00 92.38 155 ARG A N 1
ATOM 1227 C CA . ARG A 1 155 ? 0.584 -4.343 -2.590 1.00 92.38 155 ARG A CA 1
ATOM 1228 C C . ARG A 1 155 ? 1.941 -5.029 -2.715 1.00 92.38 155 ARG A C 1
ATOM 1230 O O . ARG A 1 155 ? 2.011 -6.220 -2.434 1.00 92.38 155 ARG A O 1
ATOM 1237 N N . TRP A 1 156 ? 2.989 -4.287 -3.065 1.00 95.25 156 TRP A N 1
ATOM 1238 C CA . TRP A 1 156 ? 4.359 -4.788 -3.120 1.00 95.25 156 TRP A CA 1
ATOM 1239 C C . TRP A 1 156 ? 4.757 -5.439 -1.801 1.00 95.25 156 TRP A C 1
ATOM 1241 O O . TRP A 1 156 ? 5.149 -6.598 -1.808 1.00 95.25 156 TRP A O 1
ATOM 1251 N N . VAL A 1 157 ? 4.539 -4.767 -0.664 1.00 94.38 157 VAL A N 1
ATOM 1252 C CA . VAL A 1 157 ? 4.847 -5.338 0.655 1.00 94.38 157 VAL A CA 1
ATOM 1253 C C . VAL A 1 157 ? 4.142 -6.682 0.864 1.00 94.38 157 VAL A C 1
ATOM 1255 O O . VAL A 1 157 ? 4.767 -7.641 1.306 1.00 94.38 157 VAL A O 1
ATOM 1258 N N . ARG A 1 158 ? 2.856 -6.789 0.512 1.00 91.00 158 ARG A N 1
ATOM 1259 C CA . ARG A 1 158 ? 2.100 -8.044 0.660 1.00 91.00 158 ARG A CA 1
ATOM 1260 C C . ARG A 1 158 ? 2.576 -9.160 -0.263 1.00 91.00 158 ARG A C 1
ATOM 1262 O O . ARG A 1 158 ? 2.481 -10.323 0.108 1.00 91.00 158 ARG A O 1
ATOM 1269 N N . GLU A 1 159 ? 2.990 -8.840 -1.480 1.00 90.94 159 GLU A N 1
ATOM 1270 C CA . GLU A 1 159 ? 3.403 -9.859 -2.451 1.00 90.94 159 GLU A CA 1
ATOM 1271 C C . GLU A 1 159 ? 4.855 -10.301 -2.224 1.00 90.94 159 GLU A C 1
ATOM 1273 O O . GLU A 1 159 ? 5.170 -11.473 -2.401 1.00 90.94 159 GLU A O 1
ATOM 1278 N N . VAL A 1 160 ? 5.712 -9.390 -1.761 1.00 93.62 160 VAL A N 1
ATOM 1279 C CA . VAL A 1 160 ? 7.150 -9.610 -1.558 1.00 93.62 160 VAL A CA 1
ATOM 1280 C C . VAL A 1 160 ? 7.477 -10.146 -0.163 1.00 93.62 160 VAL A C 1
ATOM 1282 O O . VAL A 1 160 ? 8.446 -10.886 -0.003 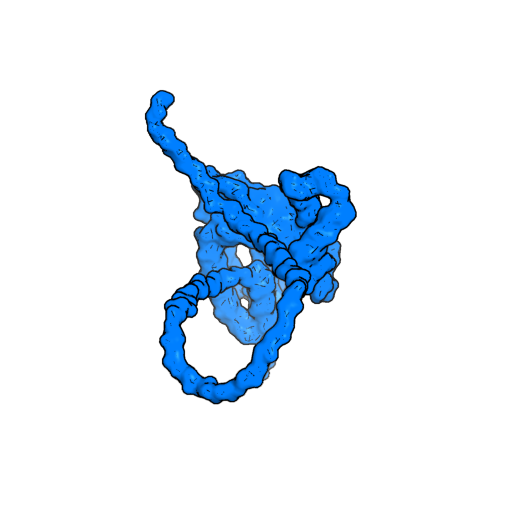1.00 93.62 160 VAL A O 1
ATOM 1285 N N . PHE A 1 161 ? 6.669 -9.837 0.852 1.00 92.88 161 PHE A N 1
ATOM 1286 C CA . PHE A 1 161 ? 6.867 -10.314 2.225 1.00 92.88 161 PHE A CA 1
ATOM 1287 C C . PHE A 1 161 ? 5.664 -11.160 2.671 1.00 92.88 161 PHE A C 1
ATOM 1289 O O . PHE A 1 161 ? 4.714 -10.628 3.261 1.00 92.88 161 PHE A O 1
ATOM 1296 N N . PRO A 1 162 ? 5.669 -12.483 2.397 1.00 89.31 162 PRO A N 1
ATOM 1297 C CA . PRO A 1 162 ? 4.614 -13.403 2.822 1.00 89.31 162 PRO A CA 1
ATOM 1298 C C . PRO A 1 162 ? 4.313 -13.344 4.321 1.00 89.31 162 PRO A C 1
ATOM 1300 O O . PRO A 1 162 ? 3.166 -13.513 4.729 1.00 89.31 162 PRO A O 1
ATOM 1303 N N . GLU A 1 163 ? 5.319 -13.055 5.141 1.00 89.56 163 GLU A N 1
ATOM 1304 C CA . GLU A 1 163 ? 5.206 -12.899 6.587 1.00 89.56 163 GLU A CA 1
ATOM 1305 C C . GLU A 1 163 ? 4.329 -11.681 6.938 1.00 89.56 163 GLU A C 1
ATOM 1307 O O . GLU A 1 163 ? 3.392 -11.784 7.735 1.00 89.56 163 GLU A O 1
ATOM 1312 N N . ALA A 1 164 ? 4.554 -10.545 6.265 1.00 88.94 164 ALA A N 1
ATOM 1313 C CA . ALA A 1 164 ? 3.716 -9.354 6.401 1.00 88.94 164 ALA A CA 1
ATOM 1314 C C . ALA A 1 164 ? 2.292 -9.609 5.877 1.00 88.94 164 ALA A C 1
ATOM 1316 O O . ALA A 1 164 ? 1.316 -9.204 6.511 1.00 88.94 164 ALA A O 1
ATOM 1317 N N . LYS A 1 165 ? 2.146 -10.336 4.758 1.00 88.69 165 LYS A N 1
ATOM 1318 C CA . LYS A 1 165 ? 0.837 -10.759 4.224 1.00 88.69 165 LYS A CA 1
ATOM 1319 C C . LYS A 1 165 ? 0.067 -11.618 5.225 1.00 88.69 165 LYS A C 1
ATOM 1321 O O . LYS A 1 165 ? -1.119 -11.373 5.439 1.00 88.69 165 LYS A O 1
ATOM 1326 N N . ALA A 1 166 ? 0.722 -12.603 5.838 1.00 89.75 166 ALA A N 1
ATOM 1327 C CA . ALA A 1 166 ? 0.115 -13.502 6.815 1.00 89.75 166 ALA A CA 1
ATOM 1328 C C . ALA A 1 166 ? -0.351 -12.740 8.061 1.00 89.75 166 ALA A C 1
ATOM 1330 O O . ALA A 1 166 ? -1.516 -12.854 8.447 1.00 89.75 166 ALA A O 1
ATOM 1331 N N . LYS A 1 167 ? 0.514 -11.885 8.618 1.00 89.50 167 LYS A N 1
ATOM 1332 C CA . LYS A 1 167 ? 0.185 -11.028 9.764 1.00 89.50 167 LYS A CA 1
ATOM 1333 C C . LYS A 1 167 ? -1.001 -10.112 9.464 1.00 89.50 167 LYS A C 1
ATOM 1335 O O . LYS A 1 167 ? -1.938 -10.009 10.251 1.00 89.50 167 LYS A O 1
ATOM 1340 N N . MET A 1 168 ? -1.017 -9.503 8.280 1.00 90.00 168 MET A N 1
ATOM 1341 C CA . MET A 1 168 ? -2.130 -8.651 7.871 1.00 90.00 168 MET A CA 1
ATOM 1342 C C . MET A 1 168 ? -3.418 -9.425 7.604 1.00 90.00 168 MET A C 1
ATOM 1344 O O . MET A 1 168 ? -4.491 -8.885 7.854 1.00 90.00 168 MET A O 1
ATOM 1348 N N . LYS A 1 169 ? -3.348 -10.684 7.162 1.00 90.06 169 LYS A N 1
ATOM 1349 C CA . LYS A 1 169 ? -4.528 -11.548 7.015 1.00 90.06 169 LYS A CA 1
ATOM 1350 C C . LYS A 1 169 ? -5.188 -11.823 8.371 1.00 90.06 169 LYS A C 1
ATOM 1352 O O . LYS A 1 169 ? -6.405 -11.701 8.479 1.00 90.06 169 LYS A O 1
ATOM 1357 N N . GLU A 1 170 ? -4.397 -12.130 9.399 1.00 90.44 170 GLU A N 1
ATOM 1358 C CA . GLU A 1 170 ? -4.891 -12.327 10.772 1.00 90.44 170 GLU A CA 1
ATOM 1359 C C . GLU A 1 170 ? -5.525 -11.046 11.337 1.00 90.44 170 GLU A C 1
ATOM 1361 O O . GLU A 1 170 ? -6.649 -11.065 11.851 1.00 90.44 170 GLU A O 1
ATOM 1366 N N . MET A 1 171 ? -4.839 -9.910 11.186 1.00 91.62 171 MET A N 1
ATOM 1367 C CA . MET A 1 171 ? -5.337 -8.625 11.681 1.00 91.62 171 MET A CA 1
ATOM 1368 C C . MET A 1 171 ? -6.608 -8.183 10.956 1.00 91.62 171 MET A C 1
ATOM 1370 O O . MET A 1 171 ? -7.556 -7.743 11.600 1.00 91.62 171 MET A O 1
ATOM 1374 N N . THR A 1 172 ? -6.675 -8.378 9.637 1.00 89.50 172 THR A N 1
ATOM 1375 C CA . THR A 1 172 ? -7.867 -8.065 8.834 1.00 89.50 172 THR A CA 1
ATOM 1376 C C . THR A 1 172 ? -9.067 -8.899 9.278 1.00 89.50 172 THR A C 1
ATOM 1378 O O . THR A 1 172 ? -10.153 -8.350 9.441 1.00 89.50 172 THR A O 1
ATOM 1381 N N . ALA A 1 173 ? -8.886 -10.198 9.543 1.00 89.56 173 ALA A N 1
ATOM 1382 C CA . ALA A 1 173 ? -9.959 -11.049 10.063 1.00 89.56 173 ALA A CA 1
ATOM 1383 C C . ALA A 1 173 ? -10.464 -10.556 11.429 1.00 89.56 173 ALA A C 1
ATOM 1385 O O . ALA A 1 173 ? -11.669 -10.426 11.639 1.00 89.56 173 ALA A O 1
ATOM 1386 N N . THR A 1 174 ? -9.538 -10.191 12.318 1.00 90.75 174 THR A N 1
ATOM 1387 C CA . THR A 1 174 ? -9.864 -9.630 13.635 1.00 90.75 174 THR A CA 1
ATOM 1388 C C . THR A 1 174 ? -10.624 -8.303 13.511 1.00 90.75 174 THR A C 1
ATOM 1390 O O . THR A 1 174 ? -11.580 -8.055 14.244 1.00 90.75 174 THR A O 1
ATOM 1393 N N . TRP A 1 175 ? -10.229 -7.429 12.582 1.00 91.25 175 TRP A N 1
ATOM 1394 C CA . TRP A 1 175 ? -10.926 -6.165 12.339 1.00 91.25 175 TRP A CA 1
ATOM 1395 C C . TRP A 1 175 ? -12.315 -6.366 11.738 1.00 91.25 175 TRP A C 1
ATOM 1397 O O . TRP A 1 175 ? -13.245 -5.680 12.154 1.00 91.25 175 TRP A O 1
ATOM 1407 N N . MET A 1 176 ? -12.487 -7.333 10.832 1.00 89.06 176 MET A N 1
ATOM 1408 C CA . MET A 1 176 ? -13.804 -7.682 10.286 1.00 89.06 176 MET A CA 1
ATOM 1409 C C . MET A 1 176 ? -14.748 -8.198 11.377 1.00 89.06 176 MET A C 1
ATOM 1411 O O . MET A 1 176 ? -15.910 -7.801 11.416 1.00 89.06 176 MET A O 1
ATOM 1415 N N . GLU A 1 177 ? -14.253 -9.015 12.310 1.00 88.94 177 GLU A N 1
ATOM 1416 C CA . GLU A 1 177 ? -15.040 -9.458 13.467 1.00 88.94 177 GLU A CA 1
ATOM 1417 C C . GLU A 1 177 ? -15.466 -8.270 14.347 1.00 88.94 177 GLU A C 1
ATOM 1419 O O . GLU A 1 177 ? -16.640 -8.142 14.700 1.00 88.94 177 GLU A O 1
ATOM 1424 N N . ARG A 1 178 ? -14.545 -7.340 14.642 1.00 86.81 178 ARG A N 1
ATOM 1425 C CA . ARG A 1 178 ? -14.854 -6.122 15.418 1.00 86.81 178 ARG A CA 1
ATOM 1426 C C . ARG A 1 178 ? -15.832 -5.190 14.704 1.00 86.81 178 ARG A C 1
ATOM 1428 O O . ARG A 1 178 ? -16.648 -4.543 15.368 1.00 86.81 178 ARG A O 1
ATOM 1435 N N . ALA A 1 179 ? -15.753 -5.112 13.375 1.00 85.44 179 ALA A N 1
ATOM 1436 C CA . ALA A 1 179 ? -16.673 -4.330 12.558 1.00 85.44 179 ALA A CA 1
ATOM 1437 C C . ALA A 1 179 ? -18.119 -4.824 12.720 1.00 85.44 179 ALA A C 1
ATOM 1439 O O . ALA A 1 179 ? -19.046 -4.008 12.719 1.00 85.44 179 ALA A O 1
ATOM 1440 N N . GLY A 1 180 ? -18.322 -6.134 12.920 1.00 85.56 180 GLY A N 1
ATOM 1441 C CA . GLY A 1 180 ? -19.652 -6.737 12.991 1.00 85.56 180 GLY A CA 1
ATOM 1442 C C . GLY A 1 180 ? -20.466 -6.359 11.753 1.00 85.56 180 GLY A C 1
ATOM 1443 O O . GLY A 1 180 ? -19.945 -6.407 10.647 1.00 85.56 180 GLY A O 1
ATOM 1444 N N . ASP A 1 181 ? -21.702 -5.891 11.935 1.00 83.69 181 ASP A N 1
ATOM 1445 C CA . ASP A 1 181 ? -22.598 -5.491 10.833 1.00 83.69 181 ASP A CA 1
ATOM 1446 C C . ASP A 1 181 ? -22.395 -4.043 10.331 1.00 83.69 181 ASP A C 1
ATOM 1448 O O . ASP A 1 181 ? -23.222 -3.504 9.584 1.00 83.69 181 ASP A O 1
ATOM 1452 N N . VAL A 1 182 ? -21.327 -3.357 10.754 1.00 83.94 182 VAL A N 1
ATOM 1453 C CA . VAL A 1 182 ? -21.076 -1.971 10.337 1.00 83.94 182 VAL A CA 1
ATOM 1454 C C . VAL A 1 182 ? -20.475 -1.940 8.929 1.00 83.94 182 VAL A C 1
ATOM 1456 O O . VAL A 1 182 ? -19.258 -1.980 8.750 1.00 83.94 182 VAL A O 1
ATOM 1459 N N . ARG A 1 183 ? -21.351 -1.805 7.925 1.00 83.94 183 ARG A N 1
ATOM 1460 C CA . ARG A 1 183 ? -20.987 -1.794 6.494 1.00 83.94 183 ARG A CA 1
ATOM 1461 C C . ARG A 1 183 ? -19.886 -0.800 6.134 1.00 83.94 183 ARG A C 1
ATOM 1463 O O . ARG A 1 183 ? -19.001 -1.145 5.366 1.00 83.94 183 ARG A O 1
ATOM 1470 N N . ASP A 1 184 ? -19.902 0.407 6.694 1.00 81.88 184 ASP A N 1
ATOM 1471 C CA . ASP A 1 184 ? -18.889 1.418 6.361 1.00 81.88 184 ASP A CA 1
ATOM 1472 C C . ASP A 1 184 ? -17.477 0.972 6.763 1.00 81.88 184 ASP A C 1
ATOM 1474 O O . ASP A 1 184 ? -16.517 1.234 6.043 1.00 81.88 184 ASP A O 1
ATOM 1478 N N . ILE A 1 185 ? -17.352 0.247 7.877 1.00 83.06 185 ILE A N 1
ATOM 1479 C CA . ILE A 1 185 ? -16.069 -0.273 8.356 1.00 83.06 185 ILE A CA 1
ATOM 1480 C C . ILE A 1 185 ? -15.645 -1.468 7.517 1.00 83.06 185 ILE A C 1
ATOM 1482 O O . ILE A 1 185 ? -14.496 -1.517 7.093 1.00 83.06 185 ILE A O 1
ATOM 1486 N N . GLN A 1 186 ? -16.569 -2.389 7.224 1.00 85.00 186 GLN A N 1
ATOM 1487 C CA . GLN A 1 186 ? -16.305 -3.514 6.323 1.00 85.00 186 GLN A CA 1
ATOM 1488 C C . GLN A 1 186 ? -15.798 -3.016 4.964 1.00 85.00 186 GLN A C 1
ATOM 1490 O O . GLN A 1 186 ? -14.749 -3.455 4.509 1.00 85.00 186 GLN A O 1
ATOM 1495 N N . ASN A 1 187 ? -16.465 -2.017 4.378 1.00 82.50 187 ASN A N 1
ATOM 1496 C CA . ASN A 1 187 ? -16.061 -1.406 3.112 1.00 82.50 187 ASN A CA 1
ATOM 1497 C C . ASN A 1 187 ? -14.656 -0.792 3.185 1.00 82.50 187 ASN A C 1
ATOM 1499 O O . ASN A 1 187 ? -13.896 -0.889 2.227 1.00 82.50 187 ASN A O 1
ATOM 1503 N N . VAL A 1 188 ? -14.299 -0.151 4.303 1.00 83.00 188 VAL A N 1
ATOM 1504 C CA . VAL A 1 188 ? -12.962 0.429 4.502 1.00 83.00 188 VAL A CA 1
ATOM 1505 C C . VAL A 1 188 ? -11.906 -0.658 4.669 1.00 83.00 188 VAL A C 1
ATOM 1507 O O . VAL A 1 188 ? -10.842 -0.566 4.057 1.00 83.00 188 VAL A O 1
ATOM 1510 N N . ILE A 1 189 ? -12.195 -1.700 5.452 1.00 83.38 189 ILE A N 1
ATOM 1511 C CA . ILE A 1 189 ? -11.289 -2.835 5.627 1.00 83.38 189 ILE A CA 1
ATOM 1512 C C . ILE A 1 189 ? -11.055 -3.522 4.281 1.00 83.38 189 ILE A C 1
ATOM 1514 O O . ILE A 1 189 ? -9.911 -3.762 3.903 1.00 83.38 189 ILE A O 1
ATOM 1518 N N . GLU A 1 190 ? -12.120 -3.794 3.532 1.00 82.69 190 GLU A N 1
ATOM 1519 C CA . GLU A 1 190 ? -12.029 -4.366 2.196 1.00 82.69 190 GLU A CA 1
ATOM 1520 C C . GLU A 1 190 ? -11.246 -3.437 1.262 1.00 82.69 190 GLU A C 1
ATOM 1522 O O . GLU A 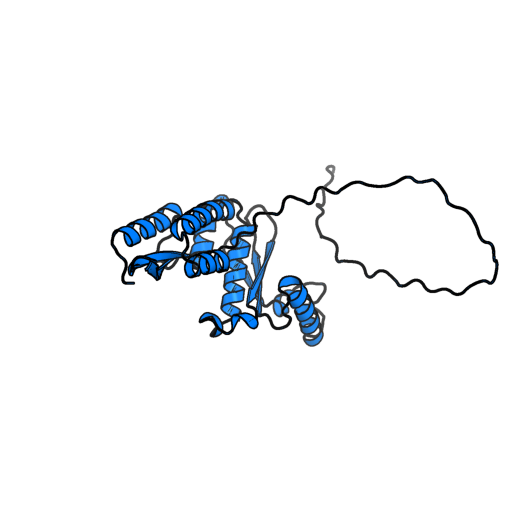1 190 ? -10.281 -3.870 0.649 1.00 82.69 190 GLU A O 1
ATOM 1527 N N . ALA A 1 191 ? -11.558 -2.145 1.193 1.00 77.75 191 ALA A N 1
ATOM 1528 C CA . ALA A 1 191 ? -10.862 -1.230 0.288 1.00 77.75 191 ALA A CA 1
ATOM 1529 C C . ALA A 1 191 ? -9.348 -1.116 0.565 1.00 77.75 191 ALA A C 1
ATOM 1531 O O . ALA A 1 191 ? -8.553 -1.057 -0.376 1.00 77.75 191 ALA A O 1
ATOM 1532 N N . GLU A 1 192 ? -8.934 -1.092 1.834 1.00 78.69 192 GLU A N 1
ATOM 1533 C CA . GLU A 1 192 ? -7.530 -0.888 2.221 1.00 78.69 192 GLU A CA 1
ATOM 1534 C C . GLU A 1 192 ? -6.724 -2.190 2.315 1.00 78.69 192 GLU A C 1
ATOM 1536 O O . GLU A 1 192 ? -5.520 -2.217 2.021 1.00 78.69 192 GLU A O 1
ATOM 1541 N N . TYR A 1 193 ? -7.385 -3.274 2.718 1.00 77.31 193 TYR A N 1
ATOM 1542 C CA . TYR A 1 193 ? -6.762 -4.534 3.111 1.00 77.31 193 TYR A CA 1
ATOM 1543 C C . TYR A 1 193 ? -7.345 -5.736 2.386 1.00 77.31 193 TYR A C 1
ATOM 1545 O O . TYR A 1 193 ? -7.204 -6.846 2.890 1.00 77.31 193 TYR A O 1
ATOM 1553 N N . HIS A 1 194 ? -7.965 -5.574 1.211 1.00 66.00 194 HIS A N 1
ATOM 1554 C CA . HIS A 1 194 ? -8.319 -6.725 0.382 1.00 66.00 194 HIS A CA 1
ATOM 1555 C C . HIS A 1 194 ? -7.053 -7.512 0.013 1.00 66.00 194 HIS A C 1
ATOM 1557 O O . HIS A 1 194 ? -6.371 -7.253 -0.983 1.00 66.00 194 HIS A O 1
ATOM 1563 N N . ILE A 1 195 ? -6.712 -8.481 0.853 1.00 57.97 195 ILE A N 1
ATOM 1564 C CA . ILE A 1 195 ? -5.725 -9.502 0.573 1.00 57.97 195 ILE A CA 1
ATOM 1565 C C . ILE A 1 195 ? -6.532 -10.585 -0.101 1.00 57.97 195 ILE A C 1
ATOM 1567 O O . ILE A 1 195 ? -7.236 -11.332 0.574 1.00 57.97 195 ILE A O 1
ATOM 1571 N N . VAL A 1 196 ? -6.467 -10.625 -1.431 1.00 39.44 196 VAL A N 1
ATOM 1572 C CA . VAL A 1 196 ? -7.047 -11.718 -2.209 1.00 39.44 196 VAL A CA 1
ATOM 1573 C C . VAL A 1 196 ? -6.559 -13.014 -1.564 1.00 39.44 196 VAL A C 1
ATOM 1575 O O . VAL A 1 196 ? -5.365 -13.329 -1.610 1.00 39.44 196 VAL A O 1
ATOM 1578 N N . THR A 1 197 ? -7.462 -13.729 -0.889 1.00 34.03 197 THR A N 1
ATOM 1579 C CA . THR A 1 197 ? -7.275 -15.145 -0.602 1.00 34.03 197 THR A CA 1
ATOM 1580 C C . THR A 1 197 ? -7.028 -15.765 -1.955 1.00 34.03 197 THR A C 1
ATOM 1582 O O . THR A 1 197 ? -7.907 -15.700 -2.812 1.00 34.03 197 THR A O 1
ATOM 1585 N N . GLU A 1 198 ? -5.801 -16.236 -2.175 1.00 32.94 198 GLU A N 1
ATOM 1586 C CA . GLU A 1 198 ? -5.425 -16.952 -3.385 1.00 32.94 198 GLU A CA 1
ATOM 1587 C C . GLU A 1 198 ? -6.541 -17.949 -3.676 1.00 32.94 198 GLU A C 1
ATOM 1589 O O . GLU A 1 198 ? -6.794 -18.853 -2.878 1.00 32.94 198 GLU A O 1
ATOM 1594 N N . ALA A 1 199 ? -7.281 -17.708 -4.761 1.00 27.48 199 ALA A N 1
ATOM 1595 C CA . ALA A 1 199 ? -8.162 -18.725 -5.288 1.00 27.48 199 ALA A CA 1
ATOM 1596 C C . ALA A 1 199 ? -7.269 -19.942 -5.510 1.00 27.48 199 ALA A C 1
ATOM 1598 O O . ALA A 1 199 ? -6.204 -19.811 -6.125 1.00 27.48 199 ALA A O 1
ATOM 1599 N N . GLU A 1 200 ? -7.673 -21.079 -4.941 1.00 25.00 200 GLU A N 1
ATOM 1600 C CA . GLU A 1 200 ? -6.983 -22.345 -5.139 1.00 25.00 200 GLU A CA 1
ATOM 1601 C C . GLU A 1 200 ? -6.612 -22.477 -6.620 1.00 25.00 200 GLU A C 1
ATOM 1603 O O . GLU A 1 200 ? -7.431 -22.124 -7.482 1.00 25.00 200 GLU A O 1
ATOM 1608 N N . PRO A 1 201 ? -5.385 -22.926 -6.944 1.00 29.20 201 PRO A N 1
ATOM 1609 C CA . PRO A 1 201 ? -5.004 -23.106 -8.330 1.00 29.20 201 PRO A CA 1
ATOM 1610 C C . PRO A 1 201 ? -6.075 -23.977 -8.973 1.00 29.20 201 PRO A C 1
ATOM 1612 O O . PRO A 1 201 ? -6.343 -25.077 -8.489 1.00 29.20 201 PRO A O 1
ATOM 1615 N N . LEU A 1 202 ? -6.717 -23.447 -10.022 1.00 30.72 202 LEU A N 1
ATOM 1616 C CA . LEU A 1 202 ? -7.658 -24.184 -10.855 1.00 30.72 202 LEU A CA 1
ATOM 1617 C C . LEU A 1 202 ? -7.002 -25.525 -11.170 1.00 30.72 202 LEU A C 1
ATOM 1619 O O . LEU A 1 202 ? -6.065 -25.581 -11.969 1.00 30.72 202 LEU A O 1
ATOM 1623 N N . LYS A 1 203 ? -7.458 -26.588 -10.495 1.00 28.50 203 LYS A N 1
ATOM 1624 C CA . LYS A 1 203 ? -7.095 -27.955 -10.839 1.00 28.50 203 LYS A CA 1
ATOM 1625 C C . LYS A 1 203 ? -7.468 -28.100 -12.301 1.00 28.50 203 LYS A C 1
ATOM 1627 O O . LYS A 1 203 ? -8.648 -28.076 -12.648 1.00 28.50 203 LYS A O 1
ATOM 1632 N N . GLY A 1 204 ? -6.443 -28.153 -13.146 1.00 26.56 204 GLY A N 1
ATOM 1633 C CA . GLY A 1 204 ? -6.586 -28.429 -14.559 1.00 26.56 204 GLY A CA 1
ATOM 1634 C C . GLY A 1 204 ? -7.356 -29.729 -14.687 1.00 26.56 204 GLY A C 1
ATOM 1635 O O . GLY A 1 204 ? -6.852 -30.790 -14.330 1.00 26.56 204 GLY A O 1
ATOM 1636 N N . GLY A 1 205 ? -8.604 -29.626 -15.134 1.00 26.00 205 GLY A N 1
ATOM 1637 C CA . GLY A 1 205 ? -9.347 -30.770 -15.614 1.00 26.00 205 GLY A CA 1
ATOM 1638 C C . GLY A 1 205 ? -8.664 -31.246 -16.884 1.00 26.00 205 GLY A C 1
ATOM 1639 O O . GLY A 1 205 ? -8.894 -30.692 -17.957 1.00 26.00 205 GLY A O 1
ATOM 1640 N N . GLU A 1 206 ? -7.806 -32.252 -16.753 1.00 27.31 206 GLU A N 1
ATOM 1641 C CA . GLU A 1 206 ? -7.517 -33.167 -17.846 1.00 27.31 206 GLU A CA 1
ATOM 1642 C C . GLU A 1 206 ? -8.847 -33.692 -18.388 1.00 27.31 206 GLU A C 1
ATOM 1644 O O . GLU A 1 206 ? -9.608 -34.336 -17.668 1.00 27.31 206 GLU A O 1
ATOM 1649 N N . LYS A 1 207 ? -9.127 -33.401 -19.658 1.00 29.06 207 LYS A N 1
ATOM 1650 C CA . LYS A 1 207 ? -9.979 -34.227 -20.518 1.00 29.06 207 LYS A CA 1
ATOM 1651 C C . LYS A 1 207 ? -9.602 -33.986 -21.983 1.00 29.06 207 LYS A C 1
ATOM 1653 O O . LYS A 1 207 ? -10.252 -33.242 -22.707 1.00 29.06 207 LYS A O 1
ATOM 1658 N N . SER A 1 208 ? -8.528 -34.642 -22.406 1.00 27.47 208 SER A N 1
ATOM 1659 C CA . SER A 1 208 ? -8.474 -35.349 -23.692 1.00 27.47 208 SER A CA 1
ATOM 1660 C C . SER A 1 208 ? -8.876 -36.797 -23.384 1.00 27.47 208 SER A C 1
ATOM 1662 O O . SER A 1 208 ? -8.345 -37.358 -22.436 1.00 27.47 208 SER A O 1
ATOM 1664 N N . GLY A 1 209 ? -9.810 -37.482 -24.031 1.00 24.09 209 GLY A N 1
ATOM 1665 C CA . GLY A 1 209 ? -10.502 -37.272 -25.292 1.00 24.09 209 GLY A CA 1
ATOM 1666 C C . GLY A 1 209 ? -10.484 -38.621 -26.009 1.00 24.09 209 GLY A C 1
ATOM 1667 O O . GLY A 1 209 ? -9.410 -39.019 -26.429 1.00 24.09 209 GLY A O 1
ATOM 1668 N N . GLU A 1 210 ? -11.626 -39.308 -26.121 1.00 24.55 210 GLU A N 1
ATOM 1669 C CA . GLU A 1 210 ? -11.894 -40.234 -27.232 1.00 24.55 210 GLU A CA 1
ATOM 1670 C C . GLU A 1 210 ? -13.398 -40.566 -27.377 1.00 24.55 210 GLU A C 1
ATOM 1672 O O . GLU A 1 210 ? -14.103 -40.874 -26.418 1.00 24.55 210 GLU A O 1
ATOM 1677 N N . THR A 1 211 ? -13.831 -40.389 -28.625 1.00 26.42 211 THR A N 1
ATOM 1678 C CA . THR A 1 211 ? -15.072 -40.657 -29.392 1.00 26.42 211 THR A CA 1
ATOM 1679 C C . THR A 1 211 ? -15.520 -42.144 -29.366 1.00 26.42 211 THR A C 1
ATOM 1681 O O . THR A 1 211 ? -14.762 -42.974 -28.894 1.00 26.42 211 THR A O 1
ATOM 1684 N N . ALA A 1 212 ? -16.690 -42.627 -29.826 1.00 26.77 212 ALA A N 1
ATOM 1685 C CA . ALA A 1 212 ? -17.630 -42.248 -30.894 1.00 26.77 212 ALA A CA 1
ATOM 1686 C C . ALA A 1 212 ? -19.005 -42.964 -30.725 1.00 26.77 212 ALA A C 1
ATOM 1688 O O . ALA A 1 212 ? -19.128 -43.885 -29.919 1.00 26.77 212 ALA A O 1
ATOM 1689 N N . GLY A 1 213 ? -19.987 -42.590 -31.559 1.00 25.08 213 GLY A N 1
ATOM 1690 C CA . GLY A 1 213 ? -21.245 -43.315 -31.828 1.00 25.08 213 GLY A CA 1
ATOM 1691 C C . GLY A 1 213 ? -22.348 -42.360 -32.314 1.00 25.08 213 GLY A C 1
ATOM 1692 O O . GLY A 1 213 ? -23.157 -41.915 -31.509 1.00 25.08 213 GLY A O 1
ATOM 1693 N N . GLU A 1 214 ? -22.175 -41.715 -33.471 1.00 29.66 214 GLU A N 1
ATOM 1694 C CA . GLU A 1 214 ? -22.760 -42.067 -34.788 1.00 29.66 214 GLU A CA 1
ATOM 1695 C C . GLU A 1 214 ? -24.291 -41.932 -34.900 1.00 29.66 214 GLU A C 1
ATOM 1697 O O . GLU A 1 214 ? -25.060 -42.725 -34.366 1.00 29.66 214 GLU A O 1
ATOM 1702 N N . GLY A 1 215 ? -24.699 -40.926 -35.683 1.00 24.94 215 GLY A N 1
ATOM 1703 C CA . GLY A 1 215 ? -25.961 -40.858 -36.410 1.00 24.94 215 GLY A CA 1
ATOM 1704 C C . GLY A 1 215 ? -25.660 -40.498 -37.871 1.00 24.94 215 GLY A C 1
ATOM 1705 O O . GLY A 1 215 ? -25.038 -39.470 -38.138 1.00 24.94 215 GLY A O 1
ATOM 1706 N N . GLU A 1 216 ? -26.062 -41.391 -38.775 1.00 28.53 216 GLU A N 1
ATOM 1707 C CA . GLU A 1 216 ? -26.215 -41.251 -40.237 1.00 28.53 216 GLU A CA 1
ATOM 1708 C C . GLU A 1 216 ? -27.086 -40.025 -40.616 1.00 28.53 216 GLU A C 1
ATOM 1710 O O . GLU A 1 216 ? -27.850 -39.551 -39.781 1.00 28.53 216 GLU A O 1
ATOM 1715 N N . GLN A 1 217 ? -27.137 -39.435 -41.820 1.00 26.78 217 GLN A N 1
ATOM 1716 C CA . GLN A 1 217 ? -26.681 -39.699 -43.198 1.00 26.78 217 GLN A CA 1
ATOM 1717 C C . GLN A 1 217 ? -26.943 -38.391 -44.001 1.00 26.78 217 GLN A C 1
ATOM 1719 O O . GLN A 1 217 ? -27.839 -37.631 -43.629 1.00 26.78 217 GLN A O 1
ATOM 1724 N N . GLY A 1 218 ? -26.267 -38.161 -45.138 1.00 26.22 218 GLY A N 1
ATOM 1725 C CA . GLY A 1 218 ? -26.748 -37.218 -46.169 1.00 26.22 218 GLY A CA 1
ATOM 1726 C C . GLY A 1 218 ? -25.664 -36.554 -47.028 1.00 26.22 218 GLY A C 1
ATOM 1727 O O . GLY A 1 218 ? -25.009 -35.620 -46.586 1.00 26.22 218 GLY A O 1
ATOM 1728 N N . GLU A 1 219 ? -25.515 -37.051 -48.256 1.00 25.92 219 GLU A N 1
ATOM 1729 C CA . GLU A 1 219 ? -24.477 -36.805 -49.272 1.00 25.92 219 GLU A CA 1
ATOM 1730 C C . GLU A 1 219 ? -24.492 -35.419 -49.963 1.00 25.92 219 GLU A C 1
ATOM 1732 O O . GLU A 1 219 ? -25.540 -34.784 -50.088 1.00 25.92 219 GLU A O 1
ATOM 1737 N N . GLY A 1 220 ? -23.335 -35.013 -50.524 1.00 24.53 220 GLY A N 1
ATOM 1738 C CA . GLY A 1 220 ? -23.228 -33.991 -51.584 1.00 24.53 220 GLY A CA 1
ATOM 1739 C C . GLY A 1 220 ? -21.851 -33.304 -51.728 1.00 24.53 220 GLY A C 1
ATOM 1740 O O . GLY A 1 220 ? -21.629 -32.246 -51.149 1.00 24.53 220 GLY A O 1
ATOM 1741 N N . GLU A 1 221 ? -20.943 -33.874 -52.528 1.00 26.39 221 GLU A N 1
ATOM 1742 C CA . GLU A 1 221 ? -19.667 -33.296 -53.031 1.00 26.39 221 GLU A CA 1
ATOM 1743 C C . GLU A 1 221 ? -19.862 -32.521 -54.372 1.00 26.39 221 GLU A C 1
ATOM 1745 O O . GLU A 1 221 ? -20.938 -32.643 -54.960 1.00 26.39 221 GLU A O 1
A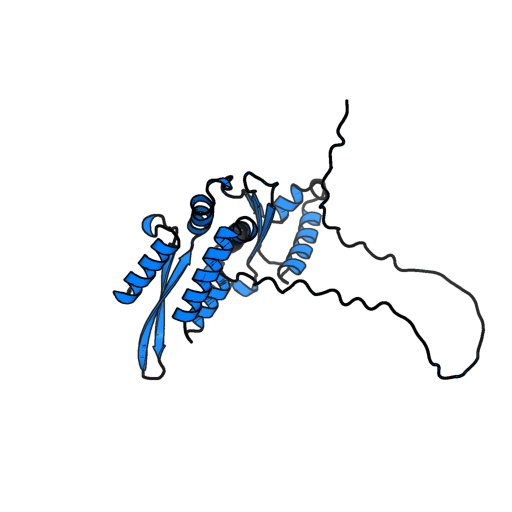TOM 1750 N N . PRO A 1 222 ? -18.841 -31.881 -55.011 1.00 39.19 222 PRO A N 1
ATOM 1751 C CA . PRO A 1 222 ? -17.638 -31.185 -54.510 1.00 39.19 222 PRO A CA 1
ATOM 1752 C C . PRO A 1 222 ? -17.346 -29.826 -55.231 1.00 39.19 222 PRO A C 1
ATOM 1754 O O . PRO A 1 222 ? -17.865 -29.533 -56.307 1.00 39.19 222 PRO A O 1
ATOM 1757 N N . GLY A 1 223 ? -16.419 -29.014 -54.696 1.00 24.88 223 GLY A N 1
ATOM 1758 C CA . GLY A 1 223 ? -15.812 -27.867 -55.403 1.00 24.88 223 GLY A CA 1
ATOM 1759 C C . GLY A 1 223 ? -14.733 -27.138 -54.581 1.00 24.88 223 GLY A C 1
ATOM 1760 O O . GLY A 1 223 ? -15.035 -26.548 -53.551 1.00 24.88 223 GLY A O 1
ATOM 1761 N N . SER A 1 224 ? -13.469 -27.217 -55.012 1.00 27.17 224 SER A N 1
ATOM 1762 C CA . SER A 1 224 ? -12.239 -26.773 -54.311 1.00 27.17 224 SER A CA 1
ATOM 1763 C C . SER A 1 224 ? -11.938 -25.239 -54.416 1.00 27.17 224 SER A C 1
ATOM 1765 O O . SER A 1 224 ? -12.778 -24.498 -54.915 1.00 27.17 224 SER A O 1
ATOM 1767 N N . PRO A 1 225 ? -10.762 -24.704 -53.986 1.00 30.62 225 PRO A N 1
ATOM 1768 C CA . PRO A 1 225 ? -10.525 -24.086 -52.666 1.00 30.62 225 PRO A CA 1
ATOM 1769 C C . PRO A 1 225 ? -9.938 -22.644 -52.724 1.00 30.62 225 PRO A C 1
ATOM 1771 O O . PRO A 1 225 ? -9.264 -22.306 -53.683 1.00 30.62 225 PRO A O 1
ATOM 1774 N N . ILE A 1 226 ? -10.069 -21.824 -51.667 1.00 26.77 226 ILE A N 1
ATOM 1775 C CA . ILE A 1 226 ? -9.185 -20.672 -51.312 1.00 26.77 226 ILE A CA 1
ATOM 1776 C C . ILE A 1 226 ? -9.362 -20.461 -49.789 1.00 26.77 226 ILE A C 1
ATOM 1778 O O . ILE A 1 226 ? -10.463 -20.199 -49.324 1.00 26.77 226 ILE A O 1
ATOM 1782 N N . SER A 1 227 ? -8.413 -20.868 -48.939 1.00 24.94 227 SER A N 1
ATOM 1783 C CA . SER A 1 227 ? -7.255 -20.100 -48.436 1.00 24.94 227 SER A CA 1
ATOM 1784 C C . SER A 1 227 ? -7.600 -18.769 -47.748 1.00 24.94 227 SER A C 1
ATOM 1786 O O . SER A 1 227 ? -7.713 -17.747 -48.411 1.00 24.94 227 SER A O 1
ATOM 1788 N N . SER A 1 228 ? -7.676 -18.779 -46.408 1.00 29.00 228 SER A N 1
ATOM 1789 C CA . SER A 1 228 ? -6.883 -17.883 -45.541 1.00 29.00 228 SER A CA 1
ATOM 1790 C C . SER A 1 228 ? -7.193 -18.120 -44.054 1.00 29.00 228 SER A C 1
ATOM 1792 O O . SER A 1 228 ? -8.244 -17.744 -43.541 1.00 29.00 228 SER A O 1
ATOM 1794 N N . THR A 1 229 ? -6.240 -18.723 -43.349 1.00 26.36 229 THR A N 1
ATOM 1795 C CA . THR A 1 229 ? -6.122 -18.772 -41.883 1.00 26.36 229 THR A CA 1
ATOM 1796 C C . THR A 1 229 ? -5.925 -17.377 -41.269 1.00 26.36 229 THR A C 1
ATOM 1798 O O . THR A 1 229 ? -5.022 -16.664 -41.716 1.00 26.36 229 THR A O 1
ATOM 1801 N N . PRO A 1 230 ? -6.619 -17.012 -40.174 1.00 29.53 230 PRO A N 1
ATOM 1802 C CA . PRO A 1 230 ? -6.205 -15.910 -39.310 1.00 29.53 230 PRO A CA 1
ATOM 1803 C C . PRO A 1 230 ? -5.098 -16.371 -38.348 1.00 29.53 230 PRO A C 1
ATOM 1805 O O . PRO A 1 230 ? -5.267 -17.321 -37.579 1.00 29.53 230 PRO A O 1
ATOM 1808 N N . LYS A 1 231 ? -3.951 -15.682 -38.387 1.00 27.03 231 LYS A N 1
ATOM 1809 C CA . LYS A 1 231 ? -2.842 -15.832 -37.434 1.00 27.03 231 LYS A CA 1
ATOM 1810 C C . LYS A 1 231 ? -3.322 -15.539 -36.007 1.00 27.03 231 LYS A C 1
ATOM 1812 O O . LYS A 1 231 ? -3.761 -14.433 -35.710 1.00 27.03 231 LYS A O 1
ATOM 1817 N N . LYS A 1 232 ? -3.162 -16.524 -35.119 1.00 25.77 232 LYS A N 1
ATOM 1818 C CA . LYS A 1 232 ? -3.172 -16.364 -33.657 1.00 25.77 232 LYS A CA 1
ATOM 1819 C C . LYS A 1 232 ? -2.084 -15.367 -33.245 1.00 25.77 232 LYS A C 1
ATOM 1821 O O . LYS A 1 232 ? -0.899 -15.670 -33.368 1.00 25.77 232 LYS A O 1
ATOM 1826 N N . THR A 1 233 ? -2.484 -14.218 -32.717 1.00 27.20 233 THR A N 1
ATOM 1827 C CA . THR A 1 233 ? -1.600 -13.308 -31.983 1.00 27.20 233 THR A CA 1
ATOM 1828 C C . THR A 1 233 ? -1.184 -13.981 -30.673 1.00 27.20 233 THR A C 1
ATOM 1830 O O . THR A 1 233 ? -2.027 -14.422 -29.889 1.00 27.20 233 THR A O 1
ATOM 1833 N N . GLN A 1 234 ? 0.125 -14.135 -30.478 1.00 27.22 234 GLN A N 1
ATOM 1834 C CA . GLN A 1 234 ? 0.727 -14.744 -29.294 1.00 27.22 234 GLN A CA 1
ATOM 1835 C C . GLN A 1 234 ? 0.489 -13.875 -28.050 1.00 27.22 234 GLN A C 1
ATOM 1837 O O . GLN A 1 234 ? 0.739 -12.673 -28.062 1.00 27.22 234 GLN A O 1
ATOM 1842 N N . LYS A 1 235 ? 0.033 -14.515 -26.966 1.00 29.77 235 LYS A N 1
ATOM 1843 C CA . LYS A 1 235 ? 0.058 -13.971 -25.601 1.00 29.77 235 LYS A CA 1
ATOM 1844 C C . LYS A 1 235 ? 1.516 -13.760 -25.157 1.00 29.77 235 LYS A C 1
ATOM 1846 O O . LYS A 1 235 ? 2.325 -14.652 -25.421 1.00 29.77 235 LYS A O 1
ATOM 1851 N N . PRO A 1 236 ? 1.852 -12.687 -24.423 1.00 31.75 236 PRO A N 1
ATOM 1852 C CA . PRO A 1 236 ? 3.165 -12.560 -23.802 1.00 31.75 236 PRO A CA 1
ATOM 1853 C C . PRO A 1 236 ? 3.375 -13.684 -22.778 1.00 31.75 236 PRO A C 1
ATOM 1855 O O . PRO A 1 236 ? 2.570 -13.871 -21.862 1.00 31.75 236 PRO A O 1
ATOM 1858 N N . GLN A 1 237 ? 4.433 -14.468 -22.974 1.00 32.84 237 GLN A N 1
ATOM 1859 C CA . GLN A 1 237 ? 4.851 -15.528 -22.062 1.00 32.84 237 GLN A CA 1
ATOM 1860 C C . GLN A 1 237 ? 5.466 -14.944 -20.785 1.00 32.84 237 GLN A C 1
ATOM 1862 O O . GLN A 1 237 ? 6.228 -13.981 -20.824 1.00 32.84 237 GLN A O 1
ATOM 1867 N N . LYS A 1 238 ? 5.160 -15.603 -19.659 1.00 32.72 238 LYS A N 1
ATOM 1868 C CA . LYS A 1 238 ? 5.936 -15.571 -18.413 1.00 32.72 238 LYS A CA 1
ATOM 1869 C C . LYS A 1 238 ? 7.424 -15.745 -18.734 1.00 32.72 238 LYS A C 1
ATOM 1871 O O . LYS A 1 238 ? 7.805 -16.789 -19.257 1.00 32.72 238 LYS A O 1
ATOM 1876 N N . ILE A 1 239 ? 8.252 -14.771 -18.374 1.00 32.78 239 ILE A N 1
ATOM 1877 C CA . ILE A 1 239 ? 9.705 -14.947 -18.345 1.00 32.78 239 ILE A CA 1
ATOM 1878 C C . ILE A 1 239 ? 10.045 -15.520 -16.970 1.00 32.78 239 ILE A C 1
ATOM 1880 O O . ILE A 1 239 ? 9.895 -14.855 -15.951 1.00 32.78 239 ILE A O 1
ATOM 1884 N N . GLY A 1 240 ? 10.433 -16.790 -16.958 1.00 28.33 240 GLY A N 1
ATOM 1885 C CA . GLY A 1 240 ? 10.900 -17.516 -15.786 1.00 28.33 240 GLY A CA 1
ATOM 1886 C C . GLY A 1 240 ? 11.623 -18.782 -16.230 1.00 28.33 240 GLY A C 1
ATOM 1887 O O . GLY A 1 240 ? 10.983 -19.801 -16.460 1.00 28.33 240 GLY A O 1
ATOM 1888 N N . ALA A 1 241 ? 12.942 -18.682 -16.393 1.00 31.39 241 ALA A N 1
ATOM 1889 C CA . ALA A 1 241 ? 13.913 -19.781 -16.446 1.00 31.39 241 ALA A CA 1
ATOM 1890 C C . ALA A 1 241 ? 15.299 -19.124 -16.298 1.00 31.39 241 ALA A C 1
ATOM 1892 O O . ALA A 1 241 ? 15.753 -18.425 -17.196 1.00 31.39 241 ALA A O 1
ATOM 1893 N N . SER A 1 242 ? 15.867 -19.059 -15.092 1.00 33.97 242 SER A N 1
ATOM 1894 C CA . SER A 1 242 ? 16.767 -20.083 -14.541 1.00 33.97 242 SER A CA 1
ATOM 1895 C C . SER A 1 242 ? 17.777 -20.584 -15.579 1.00 33.97 242 SER A C 1
ATOM 1897 O O . SER A 1 242 ? 17.500 -21.505 -16.343 1.00 33.97 242 SER A O 1
ATOM 1899 N N . ALA A 1 243 ? 18.954 -19.956 -15.600 1.00 32.47 243 ALA A N 1
ATOM 1900 C CA . ALA A 1 243 ? 20.140 -20.515 -16.229 1.00 32.47 243 ALA A CA 1
ATOM 1901 C C . ALA A 1 243 ? 20.917 -21.296 -15.161 1.00 32.47 243 ALA A C 1
ATOM 1903 O O . ALA A 1 243 ? 21.573 -20.713 -14.296 1.00 32.47 243 ALA A O 1
ATOM 1904 N N . ALA A 1 244 ? 20.817 -22.622 -15.219 1.00 33.66 244 ALA A N 1
ATOM 1905 C CA . ALA A 1 244 ? 21.763 -23.512 -14.570 1.00 33.66 244 ALA A CA 1
ATOM 1906 C C . ALA A 1 244 ? 23.148 -23.309 -15.208 1.00 33.66 244 ALA A C 1
ATOM 1908 O O . ALA A 1 244 ? 23.283 -23.320 -16.431 1.00 33.66 244 ALA A O 1
ATOM 1909 N N . ARG A 1 245 ? 24.172 -23.097 -14.376 1.00 34.16 245 ARG A N 1
ATOM 1910 C CA . ARG A 1 245 ? 25.574 -23.229 -14.780 1.00 34.16 245 ARG A CA 1
ATOM 1911 C C . ARG A 1 245 ? 25.944 -24.708 -14.729 1.00 34.16 245 ARG A C 1
ATOM 1913 O O . ARG A 1 245 ? 25.797 -25.324 -13.675 1.00 34.16 245 ARG A O 1
ATOM 1920 N N . ASP A 1 246 ? 26.456 -25.235 -15.835 1.00 31.73 246 ASP A N 1
ATOM 1921 C CA . ASP A 1 246 ? 27.198 -26.494 -15.835 1.00 31.73 246 ASP A CA 1
ATOM 1922 C C . ASP A 1 246 ? 28.523 -26.332 -15.064 1.00 31.73 246 ASP A C 1
ATOM 1924 O O . ASP A 1 246 ? 29.167 -25.278 -15.153 1.00 31.73 246 ASP A O 1
ATOM 1928 N N . PRO A 1 247 ? 28.955 -27.353 -14.305 1.00 41.31 247 PRO A N 1
ATOM 1929 C CA . PRO A 1 247 ? 30.287 -27.409 -13.728 1.00 41.31 247 PRO A CA 1
ATOM 1930 C C . PRO A 1 247 ? 31.289 -27.936 -14.771 1.00 41.31 247 PRO A C 1
ATOM 1932 O O . PRO A 1 247 ? 30.911 -28.696 -15.661 1.00 41.31 247 PRO A O 1
ATOM 1935 N N . SER A 1 248 ? 32.578 -27.635 -14.569 1.00 38.50 248 SER A N 1
ATOM 1936 C CA . SER A 1 248 ? 33.777 -28.117 -15.301 1.00 38.50 248 SER A CA 1
ATOM 1937 C C . SER A 1 248 ? 34.329 -27.157 -16.366 1.00 38.50 248 SER A C 1
ATOM 1939 O O . SER A 1 248 ? 33.956 -27.220 -17.534 1.00 38.50 248 SER A O 1
ATOM 1941 N N . THR A 1 249 ? 35.276 -26.292 -15.993 1.00 37.84 249 THR A N 1
ATOM 1942 C CA . THR A 1 249 ? 36.739 -26.400 -16.240 1.00 37.84 249 THR A CA 1
ATOM 1943 C C . THR A 1 249 ? 37.391 -25.077 -15.846 1.00 37.84 249 THR A C 1
ATOM 1945 O O . THR A 1 249 ? 36.859 -24.020 -16.250 1.00 37.84 249 THR A O 1
#

Radius of gyration: 25.51 Å; chains: 1; bounding box: 69×59×82 Å

Organism: NCBI:txid412755

Foldseek 3Di:
DPDDPVQVVVQVVVCVLLVHDVVVVQKDWDWDWDADPVRDIDIHIDIDGFLVVLLVSLCVQPVQFDPDAFDKDWQLVVQCVDPVPVPPDSVVSLVVQLVVCCVPPVASPKGKMWTWDATPPDHIDIFMFIDHPVNCVDPCVVPRNVNRRSRRRSVCSLVRPVSSVVSLVVVLVVQCVSCPPVVVSVVVSCVRRVPPPPDPPPPPPDDDDDDDDDDDDDDDDDDDDDDDDDDDDDDDDDPDDDDDDDDDD